Protein AF-A0A2V3JC78-F1 (afdb_monomer)

Nearest PDB structures (foldseek):
  2z6k-assembly1_A  TM=5.065E-01  e=3.269E-01  Homo sapiens
  7nqh-assembly1_Af  TM=6.763E-01  e=1.533E+00  Sus scrofa
  7pnw-assembly1_W  TM=5.758E-01  e=9.527E-01  Mus musculus
  7og4-assembly1_AW  TM=4.320E-01  e=5.923E-01  Homo sapiens
  8gxs-assembly1_EA  TM=5.130E-01  e=7.184E+00  Homo sapiens

pLDDT: mean 75.19, std 22.91, range [24.0, 97.12]

Mean predicted aligned error: 12.52 Å

Solvent-accessible surface area (backbone atoms only — not comparable to full-atom values): 19451 Å² total; per-residue (Å²): 132,56,68,69,60,52,52,53,50,54,48,52,46,43,64,76,65,70,54,74,35,36,67,70,58,48,34,74,70,38,96,77,60,79,71,96,63,82,56,68,70,59,51,53,25,32,24,38,70,65,27,44,38,83,36,64,34,59,42,101,84,70,47,76,44,92,60,55,31,40,39,48,45,64,46,48,76,73,65,41,70,60,88,46,56,67,60,59,46,54,32,36,30,65,37,59,52,84,57,34,32,39,26,32,37,92,80,43,44,67,31,38,40,26,53,47,24,92,76,46,86,69,57,46,62,38,32,29,31,41,33,30,44,68,28,75,75,30,86,93,47,74,56,76,41,29,29,29,33,40,56,84,49,80,29,55,43,82,76,50,65,66,78,52,60,68,59,51,48,56,51,51,62,62,45,37,42,69,34,52,42,83,76,47,74,60,40,48,18,58,54,68,48,30,32,43,53,33,80,86,41,61,51,77,54,100,58,28,35,41,32,27,41,66,41,94,82,56,87,58,45,78,31,49,37,56,76,66,74,92,76,87,79,93,72,88,81,88,81,85,88,79,82,89,80,90,85,87,87,87,85,89,82,90,85,85,87,88,82,86,90,78,89,84,78,81,83,73,88,68,85,70,80,78,75,85,79,61,59,49,35,37,35,32,36,50,65,79,57,95,84,81,62,60,73,63,79,46,96,70,78,54,59,30,36,65,37,71,45,56,70,72,42,82,66,67,68,47,81,62,72,125

Secondary structure (DSSP, 8-state):
--HHHHHHHHHHHHHHH-S-EEHHHHHHT-SS---SS--HHHHHHHHHHS-EEEE-PBPTTSPBPSS-EEEEHHHHHTT-SGGGS-SEEEEEEEEE-SS-EEEEETTS-EEEEEPPPTTGGG--TTEEEEEEEEESS-SS---TTEEEEPTTSTTEEEEEE---HHHHHHHHHHHPBPGGGGTSGGGTT-SEEEEPPSTT-EEEETTEEEE--S-TT---EEEEB---------------------------------------------------S--EEEEEEE---TTT--GGGSS---EEEEEEEESS-GGGGGTT--

Radius of gyration: 25.73 Å; Cα contacts (8 Å, |Δi|>4): 516; chains: 1; bounding box: 68×72×68 Å

Structure (mmCIF, N/CA/C/O backbone):
data_AF-A0A2V3JC78-F1
#
_entry.id   AF-A0A2V3JC78-F1
#
loop_
_atom_site.group_PDB
_atom_site.id
_atom_site.type_symbol
_atom_site.label_atom_id
_atom_site.label_alt_id
_atom_site.label_comp_id
_atom_site.label_asym_id
_atom_site.label_entity_id
_atom_site.label_seq_id
_atom_site.pdbx_PDB_ins_code
_atom_site.Cartn_x
_atom_site.Cartn_y
_atom_site.Cartn_z
_atom_site.occupancy
_atom_site.B_iso_or_equiv
_atom_site.auth_seq_id
_atom_site.auth_comp_id
_atom_site.auth_asym_id
_atom_site.auth_atom_id
_atom_site.pdbx_PDB_model_num
ATOM 1 N N . MET A 1 1 ? 10.574 15.753 -13.127 1.00 81.62 1 MET A N 1
ATOM 2 C CA . MET A 1 1 ? 10.084 14.929 -14.259 1.00 81.62 1 MET A CA 1
ATOM 3 C C . MET A 1 1 ? 8.639 14.562 -13.970 1.00 81.62 1 MET A C 1
ATOM 5 O O . MET A 1 1 ? 8.347 14.300 -12.813 1.00 81.62 1 MET A O 1
ATOM 9 N N . THR A 1 2 ? 7.752 14.577 -14.970 1.00 86.88 2 THR A N 1
ATOM 10 C CA . THR A 1 2 ? 6.347 14.176 -14.775 1.00 86.88 2 THR A CA 1
ATOM 11 C C . THR A 1 2 ? 6.241 12.685 -14.453 1.00 86.88 2 THR A C 1
ATOM 13 O O . THR A 1 2 ? 7.108 11.906 -14.863 1.00 86.88 2 THR A O 1
ATOM 16 N N . TYR A 1 3 ? 5.171 12.285 -13.760 1.00 86.31 3 TYR A N 1
ATOM 17 C CA . TYR A 1 3 ? 4.897 10.876 -13.461 1.00 86.31 3 TYR A CA 1
ATOM 18 C C . TYR A 1 3 ? 4.918 10.012 -14.729 1.00 86.31 3 TYR A C 1
ATOM 20 O O . TYR A 1 3 ? 5.605 9.002 -14.780 1.00 86.31 3 TYR A O 1
ATOM 28 N N . GLU A 1 4 ? 4.267 10.465 -15.799 1.00 88.75 4 GLU A N 1
ATOM 29 C CA . GLU A 1 4 ? 4.200 9.736 -17.068 1.00 88.75 4 GLU A CA 1
ATOM 30 C C . GLU A 1 4 ? 5.566 9.425 -17.685 1.00 88.75 4 GLU A C 1
ATOM 32 O O . GLU A 1 4 ? 5.819 8.306 -18.135 1.00 88.75 4 GLU A O 1
ATOM 37 N N . LYS A 1 5 ? 6.475 10.406 -17.684 1.00 91.56 5 LYS A N 1
ATOM 38 C CA . LYS A 1 5 ? 7.844 10.211 -18.177 1.00 91.56 5 LYS A CA 1
ATOM 39 C C . LYS A 1 5 ? 8.618 9.255 -17.266 1.00 91.56 5 LYS A C 1
ATOM 41 O O . LYS A 1 5 ? 9.315 8.377 -17.765 1.00 91.56 5 LYS A O 1
ATOM 46 N N . PHE A 1 6 ? 8.444 9.386 -15.949 1.00 92.31 6 PHE A N 1
ATOM 47 C CA . PHE A 1 6 ? 9.045 8.488 -14.9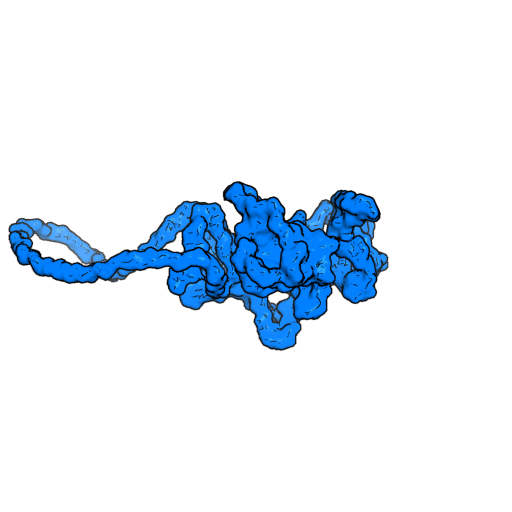62 1.00 92.31 6 PHE A CA 1
ATOM 48 C C . PHE A 1 6 ? 8.571 7.041 -15.151 1.00 92.31 6 PHE A C 1
ATOM 50 O O . PHE A 1 6 ? 9.396 6.135 -15.243 1.00 92.31 6 PHE A O 1
ATOM 57 N N . ARG A 1 7 ? 7.256 6.828 -15.272 1.00 93.06 7 ARG A N 1
ATOM 58 C CA . ARG A 1 7 ? 6.623 5.524 -15.488 1.00 93.06 7 ARG A CA 1
ATOM 59 C C . ARG A 1 7 ? 7.138 4.845 -16.744 1.00 93.06 7 ARG A C 1
ATOM 61 O O . ARG A 1 7 ? 7.589 3.704 -16.673 1.00 93.06 7 ARG A O 1
ATOM 68 N N . ARG A 1 8 ? 7.101 5.549 -17.880 1.00 94.56 8 ARG A N 1
ATOM 69 C CA . ARG A 1 8 ? 7.576 5.012 -19.164 1.00 94.56 8 ARG A CA 1
ATOM 70 C C . ARG A 1 8 ? 9.037 4.607 -19.095 1.00 94.56 8 ARG A C 1
ATOM 72 O O . ARG A 1 8 ? 9.384 3.545 -19.593 1.00 94.56 8 ARG A O 1
ATOM 79 N N . GLU A 1 9 ? 9.872 5.417 -18.455 1.00 96.00 9 GLU A N 1
ATOM 80 C CA . GLU A 1 9 ? 11.295 5.119 -18.362 1.00 96.00 9 GLU A CA 1
ATOM 81 C C . GLU A 1 9 ? 11.589 3.922 -17.452 1.00 96.00 9 GLU A C 1
ATOM 83 O O . GLU A 1 9 ? 12.353 3.037 -17.838 1.00 96.00 9 GLU A O 1
ATOM 88 N N . VAL A 1 10 ? 10.966 3.852 -16.271 1.00 95.44 10 VAL A N 1
ATOM 89 C CA . VAL A 1 10 ? 11.119 2.698 -15.368 1.00 95.44 10 VAL A CA 1
ATOM 90 C C . VAL A 1 10 ? 10.647 1.420 -16.060 1.00 95.44 10 VAL A C 1
ATOM 92 O O . VAL A 1 10 ? 11.371 0.423 -16.051 1.00 95.44 10 VAL A O 1
ATOM 95 N N . LYS A 1 11 ? 9.479 1.468 -16.716 1.00 95.81 11 LYS A N 1
ATOM 96 C CA . LYS A 1 11 ? 8.947 0.354 -17.503 1.00 95.81 11 LYS A CA 1
ATOM 97 C C . LYS A 1 11 ? 9.933 -0.053 -18.601 1.00 95.81 11 LYS A C 1
ATOM 99 O O . LYS A 1 11 ? 10.388 -1.188 -18.591 1.00 95.81 11 LYS A O 1
ATOM 104 N N . ARG A 1 12 ? 10.363 0.878 -19.461 1.00 96.81 12 ARG A N 1
ATOM 105 C CA . ARG A 1 12 ? 11.332 0.627 -20.545 1.00 96.81 12 ARG A CA 1
ATOM 106 C C . ARG A 1 12 ? 12.590 -0.087 -20.047 1.00 96.81 12 ARG A C 1
ATOM 108 O O . ARG A 1 12 ? 13.015 -1.060 -20.660 1.00 96.81 12 ARG A O 1
ATOM 115 N N . VAL A 1 13 ? 13.194 0.384 -18.953 1.00 97.12 13 VAL A N 1
ATOM 116 C CA . VAL A 1 13 ? 14.432 -0.204 -18.411 1.00 97.12 13 VAL A CA 1
ATOM 117 C C . VAL A 1 13 ? 14.208 -1.630 -17.899 1.00 97.12 13 VAL A C 1
ATOM 119 O O . VAL A 1 13 ? 15.016 -2.518 -18.187 1.00 97.12 13 VAL A O 1
ATOM 122 N N . LEU A 1 14 ? 13.125 -1.864 -17.152 1.00 96.94 14 LEU A N 1
ATOM 123 C CA . LEU A 1 14 ? 12.794 -3.196 -16.641 1.00 96.94 14 LEU A CA 1
ATOM 124 C C . LEU A 1 14 ? 12.456 -4.159 -17.785 1.00 96.94 14 LEU A C 1
ATOM 126 O O . LEU A 1 14 ? 12.973 -5.271 -17.817 1.00 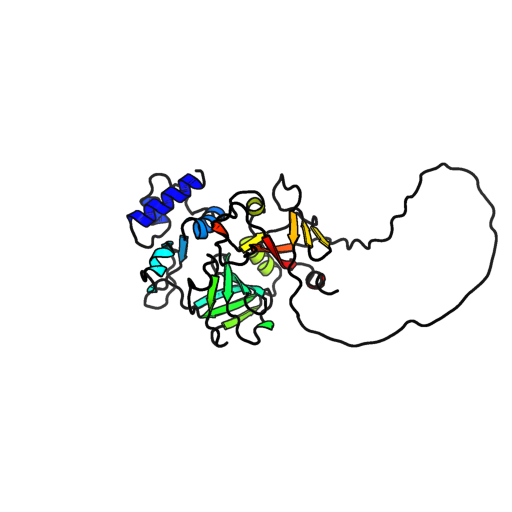96.94 14 LEU A O 1
ATOM 130 N N . GLU A 1 15 ? 11.656 -3.727 -18.758 1.00 96.12 15 GLU A N 1
ATOM 131 C CA . GLU A 1 15 ? 11.268 -4.547 -19.909 1.00 96.12 15 GLU A CA 1
ATOM 132 C C . GLU A 1 15 ? 12.464 -4.908 -20.796 1.00 96.12 15 GLU A C 1
ATOM 134 O O . GLU A 1 15 ? 12.609 -6.070 -21.160 1.00 96.12 15 GLU A O 1
ATOM 139 N N . ALA A 1 16 ? 13.354 -3.952 -21.079 1.00 95.50 16 ALA A N 1
ATOM 140 C CA . ALA A 1 16 ? 14.522 -4.180 -21.930 1.00 95.50 16 ALA A CA 1
ATOM 141 C C . ALA A 1 16 ? 15.556 -5.128 -21.306 1.00 95.50 16 ALA A C 1
ATOM 143 O O . ALA A 1 16 ? 16.266 -5.827 -22.020 1.00 95.50 16 ALA A O 1
ATOM 144 N N . THR A 1 17 ? 15.677 -5.135 -19.977 1.00 92.88 17 THR A N 1
ATOM 145 C CA . THR A 1 17 ? 16.622 -6.022 -19.277 1.00 92.88 17 THR A CA 1
ATOM 146 C C . THR A 1 17 ? 16.017 -7.367 -18.913 1.00 92.88 17 THR A C 1
ATOM 148 O O . THR A 1 17 ? 16.757 -8.335 -18.753 1.00 92.88 17 THR A O 1
ATOM 151 N N . ALA A 1 18 ? 14.691 -7.422 -18.768 1.00 93.50 18 ALA A N 1
ATOM 152 C CA . ALA A 1 18 ? 13.929 -8.607 -18.408 1.00 93.50 18 ALA A CA 1
ATOM 153 C C . ALA A 1 18 ? 14.436 -9.320 -17.139 1.00 93.50 18 ALA A C 1
ATOM 155 O O . ALA A 1 18 ? 14.254 -10.527 -17.010 1.00 93.50 18 ALA A O 1
ATOM 156 N N . VAL A 1 19 ? 15.054 -8.606 -16.193 1.00 94.44 19 VAL A N 1
ATOM 157 C CA . VAL A 1 19 ? 15.518 -9.156 -14.908 1.00 94.44 19 VAL A CA 1
ATOM 158 C C . VAL A 1 19 ? 15.229 -8.182 -13.759 1.00 94.44 19 VAL A C 1
ATOM 160 O O . VAL A 1 19 ? 15.178 -6.973 -13.990 1.00 94.44 19 VAL A O 1
ATOM 163 N N . PRO A 1 20 ? 15.059 -8.660 -12.511 1.00 94.88 20 PRO A N 1
ATOM 164 C CA . PRO A 1 20 ? 14.934 -7.800 -11.339 1.00 94.88 20 PRO A CA 1
ATOM 165 C C . PRO A 1 20 ? 16.174 -6.923 -11.139 1.00 94.88 20 PRO A C 1
ATOM 167 O O . PRO A 1 20 ? 17.305 -7.414 -11.136 1.00 94.88 20 PRO A O 1
ATOM 170 N N . LEU A 1 21 ? 15.968 -5.622 -10.931 1.00 95.06 21 LEU A N 1
ATOM 171 C CA . LEU A 1 21 ? 17.048 -4.640 -10.802 1.00 95.06 21 LEU A CA 1
ATOM 172 C C . LEU A 1 21 ? 16.948 -3.851 -9.501 1.00 95.06 21 LEU A C 1
ATOM 174 O O . LEU A 1 21 ? 15.874 -3.465 -9.055 1.00 95.06 21 LEU A O 1
ATOM 178 N N . THR A 1 22 ? 18.088 -3.515 -8.910 1.00 94.00 22 THR A N 1
ATOM 179 C CA . THR A 1 22 ? 18.155 -2.489 -7.861 1.00 94.00 22 THR A CA 1
ATOM 180 C C . THR A 1 22 ? 17.886 -1.097 -8.438 1.00 94.00 22 THR A C 1
ATOM 182 O O . THR A 1 22 ? 18.108 -0.844 -9.623 1.00 94.00 22 THR A O 1
ATOM 185 N N . TRP A 1 23 ? 17.496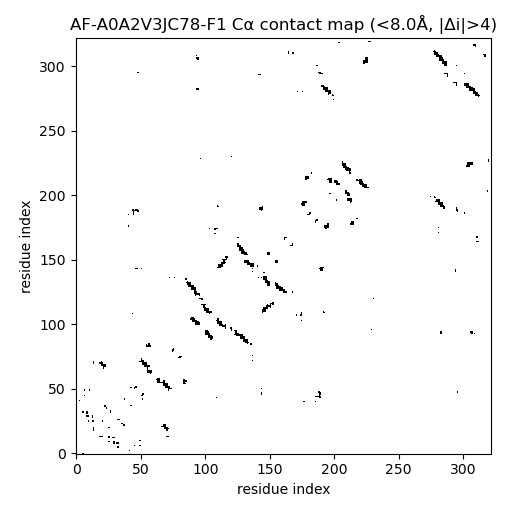 -0.142 -7.589 1.00 93.56 23 TRP A N 1
ATOM 186 C CA . TRP A 1 23 ? 17.264 1.238 -8.038 1.00 93.56 23 TRP A CA 1
ATOM 187 C C . TRP A 1 23 ? 18.491 1.862 -8.730 1.00 93.56 23 TRP A C 1
ATOM 189 O O . TRP A 1 23 ? 18.370 2.511 -9.766 1.00 93.56 23 TRP A O 1
ATOM 199 N N . ASN A 1 24 ? 19.695 1.605 -8.208 1.00 93.19 24 ASN A N 1
ATOM 200 C CA . ASN A 1 24 ? 20.939 2.086 -8.816 1.00 93.19 24 ASN A CA 1
ATOM 201 C C . ASN A 1 24 ? 21.172 1.492 -10.211 1.00 93.19 24 ASN A C 1
ATOM 203 O O . ASN A 1 24 ? 21.652 2.192 -11.097 1.00 93.19 24 ASN A O 1
ATOM 207 N N . GLN A 1 25 ? 20.804 0.226 -10.420 1.00 95.06 25 GLN A N 1
ATOM 208 C CA . GLN A 1 25 ? 20.896 -0.427 -11.725 1.00 95.06 25 GLN A CA 1
ATOM 209 C C . GLN A 1 25 ? 19.869 0.112 -12.724 1.00 95.06 25 GLN A C 1
ATOM 211 O O . GLN A 1 25 ? 20.210 0.227 -13.901 1.00 95.06 25 GLN A O 1
ATOM 216 N N . ILE A 1 26 ? 18.656 0.454 -12.269 1.00 95.38 26 ILE A N 1
ATOM 217 C CA . ILE A 1 26 ? 17.642 1.125 -13.098 1.00 95.38 26 ILE A CA 1
ATOM 218 C C . ILE A 1 26 ? 18.158 2.501 -13.518 1.00 95.38 26 ILE A C 1
ATOM 220 O O . ILE A 1 26 ? 18.171 2.826 -14.702 1.00 95.38 26 ILE A O 1
ATOM 224 N N . LYS A 1 27 ? 18.658 3.283 -12.555 1.00 94.88 27 LYS A N 1
ATOM 225 C CA . LYS A 1 27 ? 19.203 4.621 -12.798 1.00 94.88 27 LYS A CA 1
ATOM 226 C C . LYS A 1 27 ? 20.384 4.601 -13.769 1.00 94.88 27 LYS A C 1
ATOM 228 O O . LYS A 1 27 ? 20.408 5.394 -14.694 1.00 94.88 27 LYS A O 1
ATOM 233 N N . ALA A 1 28 ? 21.326 3.672 -13.601 1.00 94.50 28 ALA A N 1
ATOM 234 C CA . ALA A 1 28 ? 22.493 3.550 -14.480 1.00 94.50 28 ALA A CA 1
ATOM 235 C C . ALA A 1 28 ? 22.134 3.190 -15.935 1.00 94.50 28 ALA A C 1
ATOM 237 O O . ALA A 1 28 ? 22.908 3.470 -16.842 1.00 94.50 28 ALA A O 1
ATOM 238 N N . ARG A 1 29 ? 20.971 2.565 -16.159 1.00 95.06 29 ARG A N 1
ATOM 239 C CA . ARG A 1 29 ? 20.449 2.203 -17.491 1.00 95.06 29 ARG A CA 1
ATOM 240 C C . ARG A 1 29 ? 19.446 3.217 -18.040 1.00 95.06 29 ARG A C 1
ATOM 242 O O . ARG A 1 29 ? 18.893 3.028 -19.127 1.00 95.06 29 ARG A O 1
ATOM 249 N N . SER A 1 30 ? 19.188 4.268 -17.272 1.00 92.62 30 SER A N 1
ATOM 250 C CA . SER A 1 30 ? 18.301 5.348 -17.648 1.00 92.62 30 SER A CA 1
ATOM 251 C C . SER A 1 30 ? 19.095 6.572 -18.066 1.00 92.62 30 SER A C 1
ATOM 253 O O . SER A 1 30 ? 20.087 6.935 -17.441 1.00 92.62 30 SER A O 1
ATOM 255 N N . THR A 1 31 ? 18.615 7.250 -19.102 1.00 87.81 31 THR A N 1
ATOM 256 C CA . THR A 1 31 ? 19.164 8.538 -19.545 1.00 87.81 31 THR A CA 1
ATOM 257 C C . THR A 1 31 ? 18.464 9.727 -18.882 1.00 87.81 31 THR A C 1
ATOM 259 O O . THR A 1 31 ? 18.917 10.862 -19.014 1.00 87.81 31 THR A O 1
ATOM 262 N N . THR A 1 32 ? 17.363 9.494 -18.155 1.00 91.12 32 THR A N 1
ATOM 263 C CA . THR A 1 32 ? 16.490 10.560 -17.634 1.00 91.12 32 THR A CA 1
ATOM 264 C C . THR A 1 32 ? 16.273 10.513 -16.120 1.00 91.12 32 THR A C 1
ATOM 266 O O . THR A 1 32 ? 16.012 11.558 -15.515 1.00 91.12 32 THR A O 1
ATOM 269 N N . LEU A 1 33 ? 16.416 9.350 -15.473 1.00 91.44 33 LEU A N 1
ATOM 270 C CA . LEU A 1 33 ? 16.299 9.218 -14.017 1.00 91.44 33 LEU A CA 1
ATOM 271 C C . LEU A 1 33 ? 17.570 9.748 -13.333 1.00 91.44 33 LEU A C 1
ATOM 273 O O . LEU A 1 33 ? 18.666 9.237 -13.549 1.00 91.44 33 LEU A O 1
ATOM 277 N N . LYS A 1 34 ? 17.426 10.753 -12.461 1.00 87.00 34 LYS A N 1
ATOM 278 C CA . LYS A 1 34 ? 18.549 11.390 -11.733 1.00 87.00 34 LYS A CA 1
ATOM 279 C C . LYS A 1 34 ? 18.460 11.235 -10.212 1.00 87.00 34 LYS A C 1
ATOM 281 O O . LYS A 1 34 ? 19.454 11.370 -9.505 1.00 87.00 34 LYS A O 1
ATOM 286 N N . GLN A 1 35 ? 17.276 10.925 -9.700 1.00 87.56 35 GLN A N 1
ATOM 287 C CA . GLN A 1 35 ? 16.972 10.855 -8.277 1.00 87.56 35 GLN A CA 1
ATOM 288 C C . GLN A 1 35 ? 17.710 9.716 -7.555 1.00 87.56 35 GLN A C 1
ATOM 290 O O . GLN A 1 35 ? 17.879 8.609 -8.078 1.00 87.56 35 GLN A O 1
ATOM 295 N N . LYS A 1 36 ? 18.129 9.981 -6.310 1.00 86.50 36 LYS A N 1
ATOM 296 C CA . LYS A 1 36 ? 18.841 9.017 -5.452 1.00 86.50 36 LYS A CA 1
ATOM 297 C C . LYS A 1 36 ? 17.976 7.806 -5.086 1.00 86.50 36 LYS A C 1
ATOM 299 O O . LYS A 1 36 ? 18.497 6.699 -5.019 1.00 86.50 36 LYS A O 1
ATOM 304 N N . ALA A 1 37 ? 16.679 8.024 -4.899 1.00 85.50 37 ALA A N 1
ATOM 305 C CA . ALA A 1 37 ? 15.666 7.013 -4.621 1.00 85.50 37 ALA A CA 1
ATOM 306 C C . ALA A 1 37 ? 14.369 7.385 -5.363 1.00 85.50 37 ALA A C 1
ATOM 308 O O . ALA A 1 37 ? 14.176 8.567 -5.669 1.00 85.50 37 ALA A O 1
ATOM 309 N N . PRO A 1 38 ? 13.495 6.417 -5.685 1.00 85.06 38 PRO A N 1
ATOM 310 C CA . PRO A 1 38 ? 12.199 6.724 -6.269 1.00 85.06 38 PRO A CA 1
ATOM 311 C C . PRO A 1 38 ? 11.290 7.366 -5.216 1.00 85.06 38 PRO A C 1
ATOM 313 O O . PRO A 1 38 ? 11.354 7.022 -4.036 1.00 85.06 38 PRO A O 1
ATOM 316 N N . TYR A 1 39 ? 10.444 8.302 -5.644 1.00 83.06 39 TYR A N 1
ATOM 317 C CA . TYR A 1 39 ? 9.464 8.927 -4.761 1.00 83.06 39 TYR A CA 1
ATOM 318 C C . TYR A 1 39 ? 8.377 7.914 -4.372 1.00 83.06 39 TYR A C 1
ATOM 320 O O . TYR A 1 39 ? 7.901 7.179 -5.235 1.00 83.06 39 TYR A O 1
ATOM 328 N N . HIS A 1 40 ? 7.994 7.865 -3.092 1.00 76.94 40 HIS A N 1
ATOM 329 C CA . HIS A 1 40 ? 7.091 6.835 -2.561 1.00 76.94 40 HIS A CA 1
ATOM 330 C C . HIS A 1 40 ? 5.730 6.809 -3.269 1.00 76.94 40 HIS A C 1
ATOM 332 O O . HIS A 1 40 ? 5.298 5.750 -3.714 1.00 76.94 40 HIS A O 1
ATOM 338 N N . VAL A 1 41 ? 5.127 7.982 -3.484 1.00 75.44 41 VAL A N 1
ATOM 339 C CA . VAL A 1 41 ? 3.845 8.112 -4.198 1.00 75.44 41 VAL A CA 1
ATOM 340 C C . VAL A 1 41 ? 3.949 7.551 -5.620 1.00 75.44 41 VAL A C 1
ATOM 342 O O . VAL A 1 41 ? 3.067 6.838 -6.089 1.00 75.44 41 VAL A O 1
ATOM 345 N N . PHE A 1 42 ? 5.071 7.794 -6.310 1.00 83.75 42 PHE A N 1
ATOM 346 C CA . PHE A 1 42 ? 5.285 7.230 -7.647 1.00 83.75 42 PHE A CA 1
ATOM 347 C C . PHE A 1 42 ? 5.455 5.716 -7.598 1.00 83.75 42 PHE A C 1
ATOM 349 O O . PHE A 1 42 ? 4.974 5.035 -8.496 1.00 83.75 42 PHE A O 1
ATOM 356 N N . VAL A 1 43 ? 6.126 5.184 -6.575 1.00 83.56 43 VAL A N 1
ATOM 357 C CA . VAL A 1 43 ? 6.266 3.736 -6.389 1.00 83.56 43 VAL A CA 1
ATOM 358 C C . VAL A 1 43 ? 4.900 3.080 -6.249 1.00 83.56 43 VAL A C 1
ATOM 360 O O . VAL A 1 43 ? 4.638 2.139 -6.988 1.00 83.56 43 VAL A O 1
ATOM 363 N N . GLN A 1 44 ? 4.040 3.588 -5.364 1.00 78.75 44 GLN A N 1
ATOM 364 C CA . GLN A 1 44 ? 2.689 3.054 -5.165 1.00 78.75 44 GLN A CA 1
ATOM 365 C C . GLN A 1 44 ? 1.880 3.106 -6.461 1.00 78.75 44 GLN A C 1
ATOM 367 O O . GLN A 1 44 ? 1.350 2.088 -6.889 1.00 78.75 44 GLN A O 1
ATOM 372 N N . LYS A 1 45 ? 1.896 4.242 -7.169 1.00 82.19 45 LYS A N 1
ATOM 373 C CA . LYS A 1 45 ? 1.206 4.365 -8.460 1.00 82.19 45 LYS A CA 1
ATOM 374 C C . LYS A 1 45 ? 1.736 3.360 -9.496 1.00 82.19 45 LYS A C 1
ATOM 376 O O . LYS A 1 45 ? 0.971 2.742 -10.224 1.00 82.19 45 LYS A O 1
ATOM 381 N N . LEU A 1 46 ? 3.055 3.131 -9.541 1.00 88.19 46 LEU A N 1
ATOM 382 C CA . LEU A 1 46 ? 3.654 2.110 -10.412 1.00 88.19 46 LEU A CA 1
ATOM 383 C C . LEU A 1 46 ? 3.272 0.667 -10.043 1.00 88.19 46 LEU A C 1
ATOM 385 O O . LEU A 1 46 ? 3.319 -0.187 -10.933 1.00 88.19 46 LEU A O 1
ATOM 389 N N . GLN A 1 47 ? 2.922 0.374 -8.783 1.00 86.75 47 GLN A N 1
ATOM 390 C CA . GLN A 1 47 ? 2.505 -0.973 -8.372 1.00 86.75 47 GLN A CA 1
ATOM 391 C C . GLN A 1 47 ? 1.268 -1.424 -9.142 1.00 86.75 47 GLN A C 1
ATOM 393 O O . GLN A 1 47 ? 1.267 -2.547 -9.637 1.00 86.75 47 GLN A O 1
ATOM 398 N N . GLY A 1 48 ? 0.268 -0.562 -9.330 1.00 80.12 48 GLY A N 1
ATOM 399 C CA . GLY A 1 48 ? -0.865 -0.905 -10.190 1.00 80.12 48 GLY A CA 1
ATOM 400 C C . GLY A 1 48 ? -0.670 -0.559 -11.660 1.00 80.12 48 GLY A C 1
ATOM 401 O O . GLY A 1 48 ? -1.006 -1.383 -12.501 1.00 80.12 48 GLY A O 1
ATOM 402 N N . ASP A 1 49 ? -0.071 0.588 -11.999 1.00 84.81 49 ASP A N 1
ATOM 403 C CA . ASP A 1 49 ? 0.030 1.018 -13.405 1.00 84.81 49 ASP A CA 1
ATOM 404 C C . ASP A 1 49 ? 0.867 0.074 -14.276 1.00 84.81 49 ASP A C 1
ATOM 406 O O . ASP A 1 49 ? 0.588 -0.115 -15.462 1.00 84.81 49 ASP A O 1
ATOM 410 N N . ILE A 1 50 ? 1.955 -0.465 -13.721 1.00 89.88 50 ILE A N 1
ATOM 411 C CA . ILE A 1 50 ? 2.871 -1.344 -14.462 1.00 89.88 50 ILE A CA 1
ATOM 412 C C . ILE A 1 50 ? 3.144 -2.662 -13.737 1.00 89.88 50 ILE A C 1
ATOM 414 O O . ILE A 1 50 ? 4.010 -3.422 -14.173 1.00 89.88 50 ILE A O 1
ATOM 418 N N . GLY A 1 51 ? 2.449 -2.937 -12.630 1.00 89.69 51 GLY A N 1
ATOM 419 C CA . GLY A 1 51 ? 2.723 -4.120 -11.823 1.00 89.69 51 GLY A CA 1
ATOM 420 C C . GLY A 1 51 ? 4.081 -4.050 -11.128 1.00 89.69 51 GLY A C 1
ATOM 421 O O . GLY A 1 51 ? 4.739 -5.078 -11.016 1.00 89.69 51 GLY A O 1
ATOM 422 N N . LEU A 1 52 ? 4.585 -2.870 -10.752 1.00 93.00 52 LEU A N 1
ATOM 423 C CA . LEU A 1 52 ? 5.904 -2.773 -10.124 1.00 93.00 52 LEU A CA 1
ATOM 424 C C . LEU A 1 52 ? 5.905 -3.499 -8.773 1.00 93.00 52 LEU A C 1
ATOM 426 O O . LEU A 1 52 ? 5.082 -3.227 -7.913 1.00 93.00 52 LEU A O 1
ATOM 430 N N . VAL A 1 53 ? 6.873 -4.378 -8.551 1.00 91.69 53 VAL A N 1
ATOM 431 C CA . VAL A 1 53 ? 7.026 -5.134 -7.305 1.00 91.69 53 VAL A CA 1
ATOM 432 C C . VAL A 1 53 ? 8.324 -4.722 -6.636 1.00 91.69 53 VAL A C 1
ATOM 434 O O . VAL A 1 53 ? 9.380 -4.711 -7.273 1.00 91.69 53 VAL A O 1
ATOM 437 N N . ARG A 1 54 ? 8.253 -4.412 -5.341 1.00 91.06 54 ARG A N 1
ATOM 438 C CA . ARG A 1 54 ? 9.409 -4.138 -4.489 1.00 91.06 54 ARG A CA 1
ATOM 439 C C . ARG A 1 54 ? 9.705 -5.357 -3.617 1.00 91.06 54 ARG A C 1
ATOM 441 O O . ARG A 1 54 ? 8.850 -5.774 -2.847 1.00 91.06 54 ARG A O 1
ATOM 448 N N . LEU A 1 55 ? 10.916 -5.906 -3.715 1.00 88.81 55 LEU A N 1
ATOM 449 C CA . LEU A 1 55 ? 11.329 -7.098 -2.964 1.00 88.81 55 LEU A CA 1
ATOM 450 C C . LEU A 1 55 ? 12.664 -6.879 -2.248 1.00 88.81 55 LEU A C 1
ATOM 452 O O . LEU A 1 55 ? 13.563 -6.204 -2.759 1.00 88.81 55 LEU A O 1
ATOM 456 N N . LYS A 1 56 ? 12.827 -7.523 -1.091 1.00 84.81 56 LYS A N 1
ATOM 457 C CA . LYS A 1 56 ? 14.124 -7.737 -0.435 1.00 84.81 56 LYS A CA 1
ATOM 458 C C . LYS A 1 56 ? 14.438 -9.237 -0.415 1.00 84.81 56 LYS A C 1
ATOM 460 O O . LYS A 1 56 ? 14.105 -9.909 0.559 1.00 84.81 56 LYS A O 1
ATOM 465 N N . PRO A 1 57 ? 15.043 -9.777 -1.487 1.00 74.50 57 PRO A N 1
ATOM 466 C CA . PRO A 1 57 ? 15.300 -11.206 -1.583 1.00 74.50 57 PRO A CA 1
ATOM 467 C C . PRO A 1 57 ? 16.234 -11.674 -0.465 1.00 74.50 57 PRO A C 1
ATOM 469 O O . PRO A 1 57 ? 17.198 -10.989 -0.109 1.00 74.50 57 PRO A O 1
ATOM 472 N N . LYS A 1 58 ? 15.963 -12.857 0.084 1.00 69.31 58 LYS A N 1
ATOM 473 C CA . LYS A 1 58 ? 16.883 -13.527 1.009 1.00 69.31 58 LYS A CA 1
ATOM 474 C C . LYS A 1 58 ? 18.051 -14.124 0.213 1.00 69.31 58 LYS A C 1
ATOM 476 O O . LYS A 1 58 ? 17.936 -14.393 -0.982 1.00 69.31 58 LYS A O 1
ATOM 481 N N . THR A 1 59 ? 19.216 -14.273 0.833 1.00 59.50 59 THR A N 1
ATOM 482 C CA . THR A 1 59 ? 20.307 -15.069 0.257 1.00 59.50 59 THR A CA 1
ATOM 483 C C . THR A 1 59 ? 19.959 -16.557 0.346 1.00 59.50 59 THR A C 1
ATOM 485 O O . THR A 1 59 ? 19.091 -16.950 1.121 1.00 59.50 59 THR A O 1
ATOM 488 N N . ALA A 1 60 ? 20.687 -17.402 -0.391 1.00 49.19 60 ALA A N 1
ATOM 489 C CA . ALA A 1 60 ? 20.575 -18.863 -0.296 1.00 49.19 60 ALA A CA 1
ATOM 490 C C . ALA A 1 60 ? 20.858 -19.420 1.119 1.00 49.19 60 ALA A C 1
ATOM 492 O O . ALA A 1 60 ? 20.524 -20.561 1.404 1.00 49.19 60 ALA A O 1
ATOM 493 N N . ARG A 1 61 ? 21.459 -18.615 2.010 1.00 51.62 61 ARG A N 1
ATOM 494 C CA . ARG A 1 61 ? 21.695 -18.936 3.429 1.00 51.62 61 ARG A CA 1
ATOM 495 C C . ARG A 1 61 ? 20.626 -18.354 4.366 1.00 51.62 61 ARG A C 1
ATOM 497 O O . ARG A 1 61 ? 20.803 -18.361 5.576 1.00 51.62 61 ARG A O 1
ATOM 504 N N . GLY A 1 62 ? 19.543 -17.797 3.822 1.00 54.62 62 GLY A N 1
ATOM 505 C CA . GLY A 1 62 ? 18.472 -17.163 4.595 1.00 54.62 62 GLY A CA 1
ATOM 506 C C . GLY A 1 62 ? 18.804 -15.763 5.130 1.00 54.62 62 GLY A C 1
ATOM 507 O O . GLY A 1 62 ? 17.957 -15.142 5.771 1.00 54.62 62 GLY A O 1
ATOM 508 N N . GLU A 1 63 ? 19.990 -15.221 4.843 1.00 58.31 63 GLU A N 1
ATOM 509 C CA . GLU A 1 63 ? 20.385 -13.879 5.282 1.00 58.31 63 GLU A CA 1
ATOM 510 C C . GLU A 1 63 ? 19.650 -12.814 4.453 1.00 58.31 63 GLU A C 1
ATOM 512 O O . GLU A 1 63 ? 19.506 -12.930 3.234 1.00 58.31 63 GLU A O 1
ATOM 517 N N . ARG A 1 64 ? 19.173 -11.738 5.084 1.00 55.28 64 ARG A N 1
ATOM 518 C CA . ARG A 1 64 ? 18.518 -10.636 4.361 1.00 55.28 64 ARG A CA 1
ATOM 519 C C . ARG A 1 64 ? 19.528 -9.960 3.427 1.00 55.28 64 ARG A C 1
ATOM 521 O O . ARG A 1 64 ? 20.477 -9.342 3.911 1.00 55.28 64 ARG A O 1
ATOM 528 N N . ARG A 1 65 ? 19.318 -9.986 2.099 1.00 61.09 65 ARG A N 1
ATOM 529 C CA . ARG A 1 65 ? 20.081 -9.078 1.225 1.00 61.09 65 ARG A CA 1
ATOM 530 C C . ARG A 1 65 ? 19.717 -7.646 1.598 1.00 61.09 65 ARG A C 1
ATOM 532 O O . ARG A 1 65 ? 18.550 -7.289 1.734 1.00 61.09 65 ARG A O 1
ATOM 539 N N . THR A 1 66 ? 20.731 -6.800 1.709 1.00 62.00 66 THR A N 1
ATOM 540 C CA . THR A 1 66 ? 20.568 -5.387 2.079 1.00 62.00 66 THR A CA 1
ATOM 541 C C . THR A 1 66 ? 19.944 -4.539 0.971 1.00 62.00 66 THR A C 1
ATOM 543 O O . THR A 1 66 ? 19.540 -3.405 1.219 1.00 62.00 66 THR A O 1
ATOM 546 N N . ARG A 1 67 ? 19.858 -5.055 -0.263 1.00 80.25 67 ARG A N 1
ATOM 547 C CA . ARG A 1 67 ? 19.450 -4.275 -1.434 1.00 80.25 67 ARG A CA 1
ATOM 548 C C . ARG A 1 67 ? 18.074 -4.684 -1.938 1.00 80.25 67 ARG A C 1
ATOM 550 O O . ARG A 1 67 ? 17.872 -5.810 -2.379 1.00 80.25 67 ARG A O 1
ATOM 557 N N . THR A 1 68 ? 17.168 -3.713 -1.931 1.00 88.94 68 THR A N 1
ATOM 558 C CA . THR A 1 68 ? 15.865 -3.794 -2.584 1.00 88.94 68 THR A CA 1
ATOM 559 C C . THR A 1 68 ? 16.022 -3.955 -4.092 1.00 88.94 68 THR A C 1
ATOM 561 O O . THR A 1 68 ? 16.765 -3.198 -4.730 1.00 88.94 68 THR A O 1
ATOM 564 N N . VAL A 1 69 ? 15.286 -4.908 -4.655 1.00 92.00 69 VAL A N 1
ATOM 565 C CA . VAL A 1 69 ? 15.138 -5.102 -6.097 1.00 92.00 69 VAL A CA 1
ATOM 566 C C . VAL A 1 69 ? 13.715 -4.770 -6.527 1.00 92.00 69 VAL A C 1
ATOM 568 O O . VAL A 1 69 ? 12.766 -4.868 -5.747 1.00 92.00 69 VAL A O 1
ATOM 571 N N . TRP A 1 70 ? 13.601 -4.364 -7.780 1.00 94.56 70 TRP A N 1
ATOM 572 C CA . TRP A 1 70 ? 12.378 -3.965 -8.446 1.00 94.56 70 TRP A CA 1
ATOM 573 C C . TRP A 1 70 ? 12.148 -4.894 -9.631 1.00 94.56 70 TRP A C 1
ATOM 575 O O . TRP A 1 70 ? 13.071 -5.144 -10.411 1.00 94.56 70 TRP A O 1
ATOM 585 N N . ALA A 1 71 ? 10.933 -5.406 -9.751 1.00 95.31 71 ALA A N 1
ATOM 586 C CA . ALA A 1 71 ? 10.535 -6.354 -10.783 1.00 95.31 71 ALA A CA 1
ATOM 587 C C . ALA A 1 71 ? 9.120 -6.039 -11.282 1.00 95.31 71 ALA A C 1
ATOM 589 O O . ALA A 1 71 ? 8.436 -5.199 -10.702 1.00 95.31 71 ALA A O 1
ATOM 590 N N . LEU A 1 72 ? 8.685 -6.699 -12.355 1.00 95.12 72 LEU A N 1
ATOM 591 C CA . LEU A 1 72 ? 7.307 -6.607 -12.841 1.00 95.12 72 LEU A CA 1
ATOM 592 C C . LEU A 1 72 ? 6.514 -7.834 -12.383 1.00 95.12 72 LEU A C 1
ATOM 594 O O . LEU A 1 72 ? 6.987 -8.958 -12.544 1.00 95.12 72 LEU A O 1
ATOM 598 N N . ARG A 1 73 ? 5.300 -7.620 -11.868 1.00 93.19 73 ARG A N 1
ATOM 599 C CA . ARG A 1 73 ? 4.365 -8.649 -11.386 1.00 93.19 73 ARG A CA 1
ATOM 600 C C . ARG A 1 73 ? 4.182 -9.766 -12.407 1.00 93.19 73 ARG A C 1
ATOM 602 O O . ARG A 1 73 ? 4.344 -10.930 -12.056 1.00 93.19 73 ARG A O 1
ATOM 609 N N . ARG A 1 74 ? 3.973 -9.398 -13.675 1.00 92.31 74 ARG A N 1
ATOM 610 C CA . ARG A 1 74 ? 3.793 -10.349 -14.779 1.00 92.31 74 ARG A CA 1
ATOM 611 C C . ARG A 1 74 ? 4.918 -11.378 -14.890 1.00 92.31 74 ARG A C 1
ATOM 613 O O . ARG A 1 74 ? 4.663 -12.510 -15.244 1.00 92.31 74 ARG A O 1
ATOM 620 N N . TRP A 1 75 ? 6.158 -11.032 -14.522 1.00 95.25 75 TRP A N 1
ATOM 621 C CA . TRP A 1 75 ? 7.253 -12.004 -14.563 1.00 95.25 75 TRP A CA 1
ATOM 622 C C . TRP A 1 75 ? 7.043 -13.152 -13.575 1.00 95.25 75 TRP A C 1
ATOM 624 O O . TRP A 1 75 ? 7.394 -14.281 -13.890 1.00 95.25 75 TRP A O 1
ATOM 634 N N . PHE A 1 76 ? 6.465 -12.876 -12.405 1.00 93.50 76 PHE A N 1
ATOM 635 C CA . PHE A 1 76 ? 6.147 -13.902 -11.412 1.00 93.50 76 PHE A CA 1
ATOM 636 C C . PHE A 1 76 ? 4.918 -14.717 -11.815 1.00 93.50 76 PHE A C 1
ATOM 638 O O . PHE A 1 76 ? 4.898 -15.929 -11.598 1.00 93.50 76 PHE A O 1
ATOM 645 N N . GLU A 1 77 ? 3.930 -14.062 -12.431 1.00 90.00 77 GLU A N 1
ATOM 646 C CA . GLU A 1 77 ? 2.758 -14.717 -13.029 1.00 90.00 77 GLU A CA 1
ATOM 647 C C . GLU A 1 77 ? 3.189 -15.676 -14.158 1.00 90.00 77 GLU A C 1
ATOM 649 O O . GLU A 1 77 ? 2.737 -16.816 -14.192 1.00 90.00 77 GLU A O 1
ATOM 654 N N . ASP A 1 78 ? 4.191 -15.298 -14.962 1.00 93.12 78 ASP A N 1
ATOM 655 C CA . ASP A 1 78 ? 4.849 -16.150 -15.972 1.00 93.12 78 ASP A CA 1
ATOM 656 C C . ASP A 1 78 ? 5.750 -17.252 -15.358 1.00 93.12 78 ASP A C 1
ATOM 658 O O . ASP A 1 78 ? 6.463 -17.964 -16.066 1.00 93.12 78 ASP A O 1
ATOM 662 N N . GLY A 1 79 ? 5.792 -17.375 -14.028 1.00 92.25 79 GLY A N 1
ATOM 663 C CA . GLY A 1 79 ? 6.576 -18.382 -13.311 1.00 92.25 79 GLY A CA 1
ATOM 664 C C . GLY A 1 79 ? 8.062 -18.067 -13.123 1.00 92.25 79 GLY A C 1
ATOM 665 O O . GLY A 1 79 ? 8.808 -18.913 -12.628 1.00 92.25 79 GLY A O 1
ATOM 666 N N . ARG A 1 80 ? 8.512 -16.860 -13.469 1.00 94.69 80 ARG A N 1
ATOM 667 C CA . ARG A 1 80 ? 9.916 -16.438 -13.357 1.00 94.69 80 ARG A CA 1
ATOM 668 C C . ARG A 1 80 ? 10.191 -15.831 -11.982 1.00 94.69 80 ARG A C 1
ATOM 670 O O . ARG A 1 80 ? 9.330 -15.188 -11.390 1.00 94.69 80 ARG A O 1
ATOM 677 N N . PHE A 1 81 ? 11.423 -15.978 -11.499 1.00 92.88 81 PHE A N 1
ATOM 678 C CA . PHE A 1 81 ? 11.909 -15.348 -10.263 1.00 92.88 81 PHE A CA 1
ATOM 679 C C . PHE A 1 81 ? 11.109 -15.690 -8.992 1.00 92.88 81 PHE A C 1
ATOM 681 O O . PHE A 1 81 ? 11.121 -14.915 -8.031 1.00 92.88 81 PHE A O 1
ATOM 688 N N . ARG A 1 82 ? 10.397 -16.828 -8.965 1.00 89.94 82 ARG A N 1
ATOM 689 C CA . ARG A 1 82 ? 9.584 -17.263 -7.812 1.00 89.94 82 ARG A CA 1
ATOM 690 C C . ARG A 1 82 ? 10.411 -17.355 -6.530 1.00 89.94 82 ARG A C 1
ATOM 692 O O . ARG A 1 82 ? 9.916 -17.015 -5.463 1.00 89.94 82 ARG A O 1
ATOM 699 N N . GLU A 1 83 ? 11.685 -17.706 -6.653 1.00 88.56 83 GLU A N 1
ATOM 700 C CA . GLU A 1 83 ? 12.664 -17.768 -5.568 1.00 88.56 83 GLU A CA 1
ATOM 701 C C . GLU A 1 83 ? 12.940 -16.416 -4.883 1.00 88.56 83 GLU A C 1
ATOM 703 O O . GLU A 1 83 ? 13.542 -16.376 -3.811 1.00 88.56 83 GLU A O 1
ATOM 708 N N . LEU A 1 84 ? 12.530 -15.293 -5.488 1.00 89.00 84 LEU A N 1
ATOM 709 C CA . LEU A 1 84 ? 12.660 -13.963 -4.887 1.00 89.00 84 LEU A CA 1
ATOM 710 C C . LEU A 1 84 ? 11.452 -13.565 -4.033 1.00 89.00 84 LEU A C 1
ATOM 712 O O . LEU A 1 84 ? 11.545 -12.577 -3.296 1.00 89.00 84 LEU A O 1
ATOM 716 N N . LEU A 1 85 ? 10.326 -14.275 -4.154 1.00 90.81 85 LEU A N 1
ATOM 717 C CA . LEU A 1 85 ? 9.120 -13.981 -3.389 1.00 90.81 85 LEU A CA 1
ATOM 718 C C . LEU A 1 85 ? 9.293 -14.424 -1.929 1.00 90.81 85 LEU A C 1
ATOM 720 O O . LEU A 1 85 ? 9.888 -15.466 -1.658 1.00 90.81 85 LEU A O 1
ATOM 724 N N . PRO A 1 86 ? 8.800 -13.636 -0.962 1.00 89.88 86 PRO A N 1
ATOM 725 C CA . PRO A 1 86 ? 8.912 -13.999 0.439 1.00 89.88 86 PRO A CA 1
ATOM 726 C C . PRO A 1 86 ? 7.935 -15.126 0.789 1.00 89.88 86 PRO A C 1
ATOM 728 O O . PRO A 1 86 ? 6.734 -14.990 0.594 1.00 89.88 86 PRO A O 1
ATOM 731 N N . GLU A 1 87 ? 8.445 -16.190 1.408 1.00 90.94 87 GLU A N 1
ATOM 732 C CA . GLU A 1 87 ? 7.617 -17.240 2.028 1.00 90.94 87 GLU A CA 1
ATOM 733 C C . GLU A 1 87 ? 6.889 -16.744 3.285 1.00 90.94 87 GLU A C 1
ATOM 735 O O . GLU A 1 87 ? 5.867 -17.293 3.683 1.00 90.94 87 GLU A O 1
ATOM 740 N N . LYS A 1 88 ? 7.433 -15.707 3.938 1.00 92.25 88 LYS A N 1
ATOM 741 C CA . LYS A 1 88 ? 6.861 -15.085 5.137 1.00 92.25 88 LYS A CA 1
ATOM 742 C C . LYS A 1 88 ? 6.933 -13.573 5.050 1.00 92.25 88 LYS A C 1
ATOM 744 O O . LYS A 1 88 ? 7.965 -13.024 4.653 1.00 92.25 88 LYS A O 1
ATOM 749 N N . VAL A 1 89 ? 5.873 -12.905 5.484 1.00 92.56 89 VAL A N 1
ATOM 750 C CA . VAL A 1 89 ? 5.781 -11.443 5.539 1.00 92.56 89 VAL A CA 1
ATOM 751 C C . VAL A 1 89 ? 5.510 -10.979 6.965 1.00 92.56 89 VAL A C 1
ATOM 753 O O . VAL A 1 89 ? 4.672 -11.542 7.662 1.00 92.56 89 VAL A O 1
ATOM 756 N N . ARG A 1 90 ? 6.224 -9.935 7.401 1.00 94.44 90 ARG A N 1
ATOM 757 C CA . ARG A 1 90 ? 5.947 -9.239 8.663 1.00 94.44 90 ARG A CA 1
ATOM 758 C C . ARG A 1 90 ? 5.017 -8.065 8.390 1.00 94.44 90 ARG A C 1
ATOM 760 O O . ARG A 1 90 ? 5.304 -7.262 7.498 1.00 94.44 90 ARG A O 1
ATOM 767 N N . LEU A 1 91 ? 3.943 -7.974 9.161 1.00 95.88 91 LEU A N 1
ATOM 768 C CA . LEU A 1 91 ? 2.839 -7.050 8.932 1.00 95.88 91 LEU A CA 1
ATOM 769 C C . LEU A 1 91 ? 2.405 -6.399 10.244 1.00 95.88 91 LEU A C 1
ATOM 771 O O . LEU A 1 91 ? 2.291 -7.086 11.254 1.00 95.88 91 LEU A O 1
ATOM 775 N N . THR A 1 92 ? 2.136 -5.097 10.216 1.00 96.62 92 THR A N 1
ATOM 776 C CA . THR A 1 92 ? 1.455 -4.379 11.301 1.00 96.62 92 THR A CA 1
ATOM 777 C C . THR A 1 92 ? -0.005 -4.181 10.913 1.00 96.62 92 THR A C 1
ATOM 779 O O . THR A 1 92 ? -0.281 -3.512 9.916 1.00 96.62 92 THR A O 1
ATOM 782 N N . ILE A 1 93 ? -0.929 -4.766 11.672 1.00 95.00 93 ILE A N 1
ATOM 783 C CA . ILE A 1 93 ? -2.371 -4.710 11.419 1.00 95.00 93 ILE A CA 1
ATOM 784 C C . ILE A 1 93 ? -2.887 -3.287 11.654 1.00 95.00 93 ILE A C 1
ATOM 786 O O . ILE A 1 93 ? -2.609 -2.675 12.683 1.00 95.00 93 ILE A O 1
ATOM 790 N N . LEU A 1 94 ? -3.650 -2.763 10.697 1.00 93.75 94 LEU A N 1
ATOM 791 C CA . LEU A 1 94 ? -4.296 -1.445 10.764 1.00 93.75 94 LEU A CA 1
ATOM 792 C C . LEU A 1 94 ? -5.816 -1.577 10.892 1.00 93.75 94 LEU A C 1
ATOM 794 O O . LEU A 1 94 ? -6.477 -0.756 11.524 1.00 93.75 94 LEU A O 1
ATOM 798 N N . SER A 1 95 ? -6.370 -2.625 10.288 1.00 90.88 95 SER A N 1
ATOM 799 C CA . SER A 1 95 ? -7.773 -3.007 10.385 1.00 90.88 95 SER A CA 1
ATOM 800 C C . SER A 1 95 ? -7.900 -4.508 10.160 1.00 90.88 95 SER A C 1
ATOM 802 O O . SER A 1 95 ? -7.158 -5.075 9.357 1.00 90.88 95 SER A O 1
ATOM 804 N N . SER A 1 96 ? -8.840 -5.140 10.853 1.00 88.69 96 SER A N 1
ATOM 805 C CA . SER A 1 96 ? -9.187 -6.546 10.673 1.00 88.69 96 SER A CA 1
ATOM 806 C C . SER A 1 96 ? -10.697 -6.678 10.509 1.00 88.69 96 SER A C 1
ATOM 808 O O . SER A 1 96 ? -11.462 -5.961 11.159 1.00 88.69 96 SER A O 1
ATOM 810 N N . LYS A 1 97 ? -11.115 -7.580 9.625 1.00 82.88 97 LYS A N 1
ATOM 811 C CA . LYS A 1 97 ? -12.502 -7.990 9.382 1.00 82.88 97 LYS A CA 1
ATOM 812 C C . LYS A 1 97 ? -12.560 -9.520 9.403 1.00 82.88 97 LYS A C 1
ATOM 814 O O . LYS A 1 97 ? -11.547 -10.179 9.596 1.00 82.88 97 LYS A O 1
ATOM 819 N N . LYS A 1 98 ? -13.741 -10.103 9.196 1.00 79.31 98 LYS A N 1
ATOM 820 C CA . LYS A 1 98 ? -13.932 -11.562 9.259 1.00 79.31 98 LYS A CA 1
ATOM 821 C C . LYS A 1 98 ? -13.125 -12.330 8.203 1.00 79.31 98 LYS A C 1
ATOM 823 O O . LYS A 1 98 ? -12.674 -13.440 8.454 1.00 79.31 98 LYS A O 1
ATOM 828 N N . ASP A 1 99 ? -12.973 -11.768 7.009 1.00 84.12 99 ASP A N 1
ATOM 829 C CA . ASP A 1 99 ? -12.392 -12.442 5.843 1.00 84.12 99 ASP A CA 1
ATOM 830 C C . ASP A 1 99 ? -10.968 -11.970 5.505 1.00 84.12 99 ASP A C 1
ATOM 832 O O . ASP A 1 99 ? -10.201 -12.715 4.888 1.00 84.12 99 ASP A O 1
ATOM 836 N N . HIS A 1 100 ? -10.603 -10.748 5.898 1.00 90.88 100 HIS A N 1
ATOM 837 C CA . HIS A 1 100 ? -9.321 -10.138 5.562 1.00 90.88 100 HIS A CA 1
ATOM 838 C C . HIS A 1 100 ? -8.858 -9.106 6.594 1.00 90.88 100 HIS A C 1
ATOM 840 O O . HIS A 1 100 ? -9.649 -8.566 7.366 1.00 90.88 100 HIS A O 1
ATOM 846 N N . ALA A 1 101 ? -7.565 -8.785 6.556 1.00 92.62 101 ALA A N 1
ATOM 847 C CA . ALA A 1 101 ? -6.998 -7.647 7.273 1.00 92.62 101 ALA A CA 1
ATOM 848 C C . ALA A 1 101 ? -6.265 -6.701 6.320 1.00 92.62 101 ALA A C 1
ATOM 850 O O . ALA A 1 101 ? -5.642 -7.130 5.343 1.00 92.62 101 ALA A O 1
ATOM 851 N N . ILE A 1 102 ? -6.306 -5.412 6.652 1.00 94.75 102 ILE A N 1
ATOM 852 C CA . ILE A 1 102 ? -5.476 -4.375 6.044 1.00 94.75 102 ILE A CA 1
ATOM 853 C C . ILE A 1 102 ? -4.298 -4.120 6.981 1.00 94.75 102 ILE A C 1
ATOM 855 O O . ILE A 1 102 ? -4.473 -3.837 8.170 1.00 94.75 102 ILE A O 1
ATOM 859 N N . ALA A 1 103 ? -3.089 -4.217 6.443 1.00 95.75 103 ALA A N 1
ATOM 860 C CA . ALA A 1 103 ? -1.857 -4.124 7.209 1.00 95.75 103 ALA A CA 1
ATOM 861 C C . ALA A 1 103 ? -0.767 -3.364 6.450 1.00 95.75 103 ALA A C 1
ATOM 863 O O . ALA A 1 103 ? -0.816 -3.235 5.229 1.00 95.75 103 ALA A O 1
ATOM 864 N N . ALA A 1 104 ? 0.250 -2.898 7.167 1.00 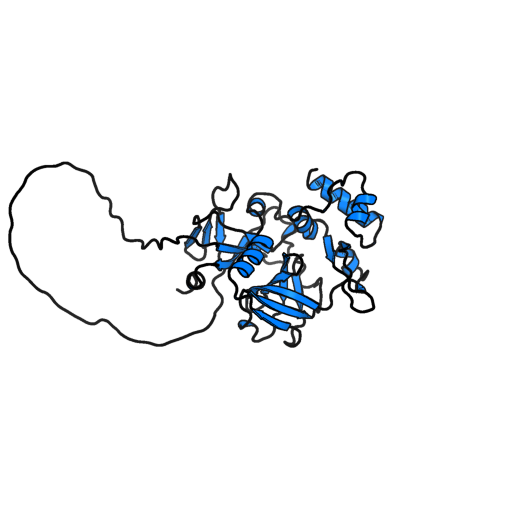95.25 104 ALA A N 1
ATOM 865 C CA . ALA A 1 104 ? 1.463 -2.339 6.582 1.00 95.25 104 ALA A CA 1
ATOM 866 C C . ALA A 1 104 ? 2.612 -3.350 6.648 1.00 95.25 104 ALA A C 1
ATOM 868 O O . ALA A 1 104 ? 2.857 -3.945 7.699 1.00 95.25 104 ALA A O 1
ATOM 869 N N . ASN A 1 105 ? 3.341 -3.537 5.548 1.00 93.06 105 ASN A N 1
ATOM 870 C CA . ASN A 1 105 ? 4.536 -4.386 5.531 1.00 93.06 105 ASN A CA 1
ATOM 871 C C . ASN A 1 105 ? 5.797 -3.647 6.023 1.00 93.06 105 ASN A C 1
ATOM 873 O O . ASN A 1 105 ? 5.780 -2.457 6.331 1.00 93.06 105 ASN A O 1
ATOM 877 N N . GLU A 1 106 ? 6.945 -4.334 6.032 1.00 87.75 106 GLU A N 1
ATOM 878 C CA . GLU A 1 106 ? 8.246 -3.747 6.410 1.00 87.75 106 GLU A CA 1
ATOM 879 C C . GLU A 1 106 ? 8.759 -2.630 5.475 1.00 87.75 106 GLU A C 1
ATOM 881 O O . GLU A 1 106 ? 9.846 -2.076 5.676 1.00 87.75 106 GLU A O 1
ATOM 886 N N . HIS A 1 107 ? 8.027 -2.330 4.406 1.00 86.44 107 HIS A N 1
ATOM 887 C CA . HIS A 1 107 ? 8.281 -1.219 3.499 1.00 86.44 107 HIS A CA 1
ATOM 888 C C . HIS A 1 107 ? 7.244 -0.098 3.624 1.00 86.44 107 HIS A C 1
ATOM 890 O O . HIS A 1 107 ? 7.293 0.834 2.817 1.00 86.44 107 HIS A O 1
ATOM 896 N N . TRP A 1 108 ? 6.356 -0.186 4.623 1.00 89.00 108 TRP A N 1
ATOM 897 C CA . TRP A 1 108 ? 5.223 0.716 4.850 1.00 89.00 108 TRP A CA 1
ATOM 898 C C . TRP A 1 108 ? 4.206 0.712 3.703 1.00 89.00 108 TRP A C 1
ATOM 900 O O . TRP A 1 108 ? 3.429 1.645 3.549 1.00 89.00 108 TRP A O 1
ATOM 910 N N . GLU A 1 109 ? 4.203 -0.350 2.896 1.00 90.50 109 GLU A N 1
ATOM 911 C CA . GLU A 1 109 ? 3.196 -0.557 1.861 1.00 90.50 109 GLU A CA 1
ATOM 912 C C . GLU A 1 109 ? 1.969 -1.201 2.481 1.00 90.50 109 GLU A C 1
ATOM 914 O O . GLU A 1 109 ? 2.087 -2.173 3.236 1.00 90.50 109 GLU A O 1
ATOM 919 N N . LEU A 1 110 ? 0.805 -0.692 2.095 1.00 93.31 110 LEU A N 1
ATOM 920 C CA . LEU A 1 110 ? -0.467 -1.305 2.424 1.00 93.31 110 LEU A CA 1
ATOM 921 C C . LEU A 1 110 ? -0.588 -2.662 1.735 1.00 93.31 110 LEU A C 1
ATOM 923 O O . LEU A 1 110 ? -0.237 -2.826 0.563 1.00 93.31 110 LEU A O 1
ATOM 927 N N . LYS A 1 111 ? -1.063 -3.637 2.501 1.00 94.44 111 LYS A N 1
ATOM 928 C CA . LYS A 1 111 ? -1.338 -5.003 2.078 1.00 94.44 111 LYS A CA 1
ATOM 929 C C . LYS A 1 111 ? -2.703 -5.428 2.579 1.00 94.44 111 LYS A C 1
ATOM 931 O O . LYS A 1 111 ? -3.084 -5.104 3.703 1.00 94.44 111 LYS A O 1
ATOM 936 N N . ARG A 1 112 ? -3.393 -6.192 1.741 1.00 94.06 112 ARG A N 1
ATOM 937 C CA . ARG A 1 112 ? -4.608 -6.920 2.089 1.00 94.06 112 ARG A CA 1
ATOM 938 C C . ARG A 1 112 ? -4.234 -8.389 2.239 1.00 94.06 112 ARG A C 1
ATOM 940 O O . ARG A 1 112 ? -3.770 -8.994 1.276 1.00 94.06 112 ARG A O 1
ATOM 947 N N . ILE A 1 113 ? -4.394 -8.957 3.429 1.00 94.12 113 ILE A N 1
ATOM 948 C CA . ILE A 1 113 ? -4.129 -10.383 3.673 1.00 94.12 113 ILE A CA 1
ATOM 949 C C . ILE A 1 113 ? -5.423 -11.158 3.869 1.00 94.12 113 ILE A C 1
ATOM 951 O O . ILE A 1 113 ? -6.328 -10.679 4.550 1.00 94.12 113 ILE A O 1
ATOM 955 N N . PHE A 1 114 ? -5.500 -12.342 3.266 1.00 92.50 114 PHE A N 1
ATOM 956 C CA . PHE A 1 114 ? -6.673 -13.216 3.312 1.00 92.50 114 PHE A CA 1
ATOM 957 C C . PHE A 1 114 ? -6.298 -14.678 2.973 1.00 92.50 114 PHE A C 1
ATOM 959 O O . PHE A 1 114 ? -5.237 -14.904 2.397 1.00 92.50 114 PHE A O 1
ATOM 966 N N . PRO A 1 115 ? -7.160 -15.669 3.249 1.00 91.06 115 PRO A N 1
ATOM 967 C CA . PRO A 1 115 ? -8.220 -15.575 4.242 1.00 91.06 115 PRO A CA 1
ATOM 968 C C . PRO A 1 115 ? -7.600 -15.391 5.626 1.00 91.06 115 PRO A C 1
ATOM 970 O O . PRO A 1 115 ? -6.479 -15.839 5.879 1.00 91.06 115 PRO A O 1
ATOM 973 N N . LEU A 1 116 ? -8.319 -14.739 6.529 1.00 86.25 116 LEU A N 1
ATOM 974 C CA . LEU A 1 116 ? -7.957 -14.844 7.932 1.00 86.25 116 LEU A CA 1
ATOM 975 C C . LEU A 1 116 ? -8.483 -16.176 8.501 1.00 86.25 116 LEU A C 1
ATOM 977 O O . LEU A 1 116 ? -9.579 -16.607 8.136 1.00 86.25 116 LEU A O 1
ATOM 981 N N . PRO A 1 117 ? -7.692 -16.878 9.331 1.00 75.75 117 PRO A N 1
ATOM 982 C CA . PRO A 1 117 ? -8.094 -18.169 9.878 1.00 75.75 117 PRO A CA 1
ATOM 983 C C . PRO A 1 117 ? -9.276 -18.036 10.843 1.00 75.75 117 PRO A C 1
ATOM 985 O O . PRO A 1 117 ? -9.394 -17.039 11.542 1.00 75.75 117 PRO A O 1
ATOM 988 N N . ALA A 1 118 ? -10.137 -19.053 10.929 1.00 66.38 118 ALA A N 1
ATOM 989 C CA . ALA A 1 118 ? -11.282 -19.031 11.843 1.00 66.38 118 ALA A CA 1
ATOM 990 C C . ALA A 1 118 ? -10.842 -18.707 13.290 1.00 66.38 118 ALA A C 1
ATOM 992 O O . ALA A 1 118 ? -9.912 -19.324 13.808 1.00 66.38 118 ALA A O 1
ATOM 993 N N . GLY A 1 119 ? -11.485 -17.721 13.927 1.00 59.22 119 GLY A N 1
ATOM 994 C CA . GLY A 1 119 ? -11.062 -17.183 15.232 1.00 59.22 119 GLY A CA 1
ATOM 995 C C . GLY A 1 119 ? -10.060 -16.018 15.160 1.00 59.22 119 GLY A C 1
ATOM 996 O O . GLY A 1 119 ? -9.646 -15.497 16.196 1.00 59.22 119 GLY A O 1
ATOM 997 N N . SER A 1 120 ? -9.703 -15.548 13.961 1.00 56.75 120 SER A N 1
ATOM 998 C CA . SER A 1 120 ? -8.938 -14.312 13.724 1.00 56.75 120 SER A CA 1
ATOM 999 C C . SER A 1 120 ? -9.683 -13.022 14.066 1.00 56.75 120 SER A C 1
ATOM 1001 O O . SER A 1 120 ? -9.111 -11.941 13.919 1.00 56.75 120 SER A O 1
ATOM 1003 N N . ASP A 1 121 ? -10.914 -13.120 14.571 1.00 56.00 121 ASP A N 1
ATOM 1004 C CA . ASP A 1 121 ? -11.641 -12.028 15.231 1.00 56.00 121 ASP A CA 1
ATOM 1005 C C . ASP A 1 121 ? -10.805 -11.400 16.377 1.00 56.00 121 ASP A C 1
ATOM 1007 O O . ASP A 1 121 ? -11.094 -10.308 16.858 1.00 56.00 121 ASP A O 1
ATOM 1011 N N . GLY A 1 122 ? -9.718 -12.069 16.792 1.00 63.12 122 GLY A N 1
ATOM 1012 C CA . GLY A 1 122 ? -8.718 -11.568 17.731 1.00 63.12 122 GLY A CA 1
ATOM 1013 C C . GLY A 1 122 ? -7.608 -10.667 17.166 1.00 63.12 122 GLY A C 1
ATOM 1014 O O . GLY A 1 122 ? -6.890 -10.089 17.984 1.00 63.12 122 GLY A O 1
ATOM 1015 N N . LEU A 1 123 ? -7.428 -10.522 15.842 1.00 85.19 123 LEU A N 1
ATOM 1016 C CA . LEU A 1 123 ? -6.425 -9.587 15.303 1.00 85.19 123 LEU A CA 1
ATOM 1017 C C . LEU A 1 123 ? -6.876 -8.150 15.530 1.00 85.19 123 LEU A C 1
ATOM 1019 O O . LEU A 1 123 ? -7.840 -7.675 14.927 1.00 85.19 123 LEU A O 1
ATOM 1023 N N . LYS A 1 124 ? -6.147 -7.442 16.386 1.00 87.44 124 LYS A N 1
ATOM 1024 C CA . LYS A 1 124 ? -6.441 -6.055 16.735 1.00 87.44 124 LYS A CA 1
ATOM 1025 C C . LYS A 1 124 ? -5.542 -5.107 15.946 1.00 87.44 124 LYS A C 1
ATOM 1027 O O . LYS A 1 124 ? -4.417 -5.471 15.588 1.00 87.44 124 LYS A O 1
ATOM 1032 N N . PRO A 1 125 ? -5.994 -3.865 15.698 1.00 89.62 125 PRO A N 1
ATOM 1033 C CA . PRO A 1 125 ? -5.097 -2.809 15.252 1.00 89.62 125 PRO A CA 1
ATOM 1034 C C . PRO A 1 125 ? -3.836 -2.775 16.123 1.00 89.62 125 PRO A C 1
ATOM 1036 O O . PRO A 1 125 ? -3.918 -2.948 17.341 1.00 89.62 125 PRO A O 1
ATOM 1039 N N . TRP A 1 126 ? -2.686 -2.557 15.487 1.00 93.19 126 TRP A N 1
ATOM 1040 C CA . TRP A 1 126 ? -1.346 -2.536 16.089 1.00 93.19 126 TRP A CA 1
ATOM 1041 C C . TRP A 1 126 ? -0.730 -3.887 16.447 1.00 93.19 126 TRP A C 1
ATOM 1043 O O . TRP A 1 126 ? 0.416 -3.916 16.907 1.00 93.19 126 TRP A O 1
ATOM 1053 N N . ASP A 1 127 ? -1.421 -4.997 16.186 1.00 93.56 127 ASP A N 1
ATOM 1054 C CA . ASP A 1 127 ? -0.782 -6.309 16.202 1.00 93.56 127 ASP A CA 1
ATOM 1055 C C . ASP A 1 127 ? 0.291 -6.382 15.119 1.00 93.56 127 ASP A C 1
ATOM 1057 O O . ASP A 1 127 ? 0.078 -6.008 13.965 1.00 93.56 127 ASP A O 1
ATOM 1061 N N . VAL A 1 128 ? 1.466 -6.876 15.490 1.00 96.06 128 VAL A N 1
ATOM 1062 C CA . VAL A 1 128 ? 2.548 -7.174 14.562 1.00 96.06 128 VAL A CA 1
ATOM 1063 C C . VAL A 1 128 ? 2.629 -8.675 14.410 1.00 96.06 128 VAL A C 1
ATOM 1065 O O . VAL A 1 128 ? 2.948 -9.394 15.357 1.00 96.06 128 VAL A O 1
ATOM 1068 N N . VAL A 1 129 ? 2.358 -9.142 13.201 1.00 93.81 129 VAL A N 1
ATOM 1069 C CA . VAL A 1 129 ? 2.254 -10.560 12.875 1.00 93.81 129 VAL A CA 1
ATOM 1070 C C . VAL A 1 129 ? 3.313 -10.957 11.857 1.00 93.81 129 VAL A C 1
ATOM 1072 O O . VAL A 1 129 ? 3.794 -10.141 11.066 1.00 93.81 129 VAL A O 1
ATOM 1075 N N . GLU A 1 130 ? 3.677 -12.229 11.868 1.00 94.50 130 GLU A N 1
ATOM 1076 C CA . GLU A 1 130 ? 4.346 -12.888 10.755 1.00 94.50 130 GLU A CA 1
ATOM 1077 C C . GLU A 1 130 ? 3.359 -13.853 10.105 1.00 94.50 130 GLU A C 1
ATOM 1079 O O . GLU A 1 130 ? 2.795 -14.702 10.793 1.00 94.50 130 GLU A O 1
ATOM 1084 N N . ALA A 1 131 ? 3.152 -13.713 8.798 1.00 93.38 131 ALA A N 1
ATOM 1085 C CA . ALA A 1 131 ? 2.240 -14.553 8.034 1.00 93.38 131 ALA A CA 1
ATOM 1086 C C . ALA A 1 131 ? 2.988 -15.362 6.966 1.00 93.38 131 ALA A C 1
ATOM 1088 O O . ALA A 1 131 ? 3.820 -14.810 6.241 1.00 93.38 131 ALA A O 1
ATOM 1089 N N . GLU A 1 132 ? 2.687 -16.655 6.867 1.00 94.00 132 GLU A N 1
ATOM 1090 C CA . GLU A 1 132 ? 3.122 -17.553 5.799 1.00 94.00 132 GLU A CA 1
ATOM 1091 C C . GLU A 1 132 ? 2.324 -17.263 4.529 1.00 94.00 132 GLU A C 1
ATOM 1093 O O . GLU A 1 132 ? 1.090 -17.260 4.529 1.00 94.00 132 GLU A O 1
ATOM 1098 N N . VAL A 1 133 ? 3.046 -16.999 3.445 1.00 94.12 133 VAL A N 1
ATOM 1099 C CA . VAL A 1 133 ? 2.479 -16.650 2.147 1.00 94.12 133 VAL A CA 1
ATOM 1100 C C . VAL A 1 133 ? 2.164 -17.931 1.388 1.00 94.12 133 VAL A C 1
ATOM 1102 O O . VAL A 1 133 ? 3.064 -18.694 1.053 1.00 94.12 133 VAL A O 1
ATOM 1105 N N . GLU A 1 134 ? 0.888 -18.136 1.074 1.00 94.50 134 GLU A N 1
ATOM 1106 C CA . GLU A 1 134 ? 0.450 -19.201 0.170 1.00 94.50 134 GLU A CA 1
ATOM 1107 C C . GLU A 1 134 ? 0.558 -18.739 -1.290 1.00 94.50 134 GLU A C 1
ATOM 1109 O O . GLU A 1 134 ? 1.080 -19.455 -2.141 1.00 94.50 134 GLU A O 1
ATOM 1114 N N . ALA A 1 135 ? 0.119 -17.509 -1.578 1.00 93.88 135 ALA A N 1
ATOM 1115 C CA . ALA A 1 135 ? 0.298 -16.882 -2.883 1.00 93.88 135 ALA A CA 1
ATOM 1116 C C . ALA A 1 135 ? 0.536 -15.376 -2.736 1.00 93.88 135 ALA A C 1
ATOM 1118 O O . ALA A 1 135 ? -0.322 -14.633 -2.261 1.00 93.88 135 ALA A O 1
ATOM 1119 N N . PHE A 1 136 ? 1.702 -14.909 -3.188 1.00 93.31 136 PHE A N 1
ATOM 1120 C CA . PHE A 1 136 ? 2.049 -13.485 -3.137 1.00 93.31 136 PHE A CA 1
ATOM 1121 C C . PHE A 1 136 ? 1.274 -12.649 -4.171 1.00 93.31 136 PHE A C 1
ATOM 1123 O O . PHE A 1 136 ? 1.023 -11.473 -3.940 1.00 93.31 136 PHE A O 1
ATOM 1130 N N . PHE A 1 137 ? 0.882 -13.265 -5.292 1.00 92.38 137 PHE A N 1
ATOM 1131 C CA . PHE A 1 137 ? 0.001 -12.687 -6.310 1.00 92.38 137 PHE A CA 1
ATOM 1132 C C . PHE A 1 137 ? -1.165 -13.650 -6.561 1.00 92.38 137 PHE A C 1
ATOM 1134 O O . PHE A 1 137 ? -1.071 -14.498 -7.448 1.00 92.38 137 PHE A O 1
ATOM 1141 N N . PRO A 1 138 ? -2.231 -13.595 -5.751 1.00 90.62 138 PRO A N 1
ATOM 1142 C CA . PRO A 1 138 ? -3.338 -14.528 -5.893 1.00 90.62 138 PRO A CA 1
ATOM 1143 C C . PRO A 1 138 ? -4.125 -14.287 -7.188 1.00 90.62 138 PRO A C 1
ATOM 1145 O O . PRO A 1 138 ? -4.413 -13.150 -7.558 1.00 90.62 138 PRO A O 1
ATOM 1148 N N . GLU A 1 139 ? -4.511 -15.372 -7.861 1.00 85.94 139 GLU A N 1
ATOM 1149 C CA . GLU A 1 139 ? -5.337 -15.310 -9.077 1.00 85.94 139 GLU A CA 1
ATOM 1150 C C . GLU A 1 139 ? -6.777 -14.875 -8.772 1.00 85.94 139 GLU A C 1
ATOM 1152 O O . GLU A 1 139 ? -7.377 -14.132 -9.544 1.00 85.94 139 GLU A O 1
ATOM 1157 N N . MET A 1 140 ? -7.300 -15.292 -7.613 1.00 83.38 140 MET A N 1
ATOM 1158 C CA . MET A 1 140 ? -8.671 -15.013 -7.164 1.00 83.38 140 MET A CA 1
ATOM 1159 C C . MET A 1 140 ? -8.899 -13.559 -6.729 1.00 83.38 140 MET A C 1
ATOM 1161 O O . MET A 1 140 ? -10.033 -13.094 -6.740 1.00 83.38 140 MET A O 1
ATOM 1165 N N . ASP A 1 141 ? -7.842 -12.853 -6.318 1.00 84.00 141 ASP A N 1
ATOM 1166 C CA . ASP A 1 141 ? -7.899 -11.448 -5.907 1.00 84.00 141 ASP A CA 1
ATOM 1167 C C . ASP A 1 141 ? -6.697 -10.715 -6.494 1.00 84.00 141 ASP A C 1
ATOM 1169 O O . ASP A 1 141 ? -5.574 -10.763 -5.990 1.00 84.00 141 ASP A O 1
ATOM 1173 N N . ARG A 1 142 ? -6.934 -10.041 -7.611 1.00 81.06 142 ARG A N 1
ATOM 1174 C CA . ARG A 1 142 ? -5.861 -9.458 -8.407 1.00 81.06 142 ARG A CA 1
ATOM 1175 C C . ARG A 1 142 ? -5.453 -8.059 -7.947 1.00 81.06 142 ARG A C 1
ATOM 1177 O O . ARG A 1 142 ? -4.567 -7.489 -8.588 1.00 81.06 142 ARG A O 1
ATOM 1184 N N . ARG A 1 143 ? -6.007 -7.517 -6.853 1.00 85.06 143 ARG A N 1
ATOM 1185 C CA . ARG A 1 143 ? -5.550 -6.239 -6.270 1.00 85.06 143 ARG A CA 1
ATOM 1186 C C . ARG A 1 143 ? -4.013 -6.215 -6.119 1.00 85.06 143 ARG A C 1
ATOM 1188 O O . ARG A 1 143 ? -3.430 -7.231 -5.736 1.00 85.06 143 ARG A O 1
ATOM 1195 N N . PRO A 1 144 ? -3.324 -5.094 -6.41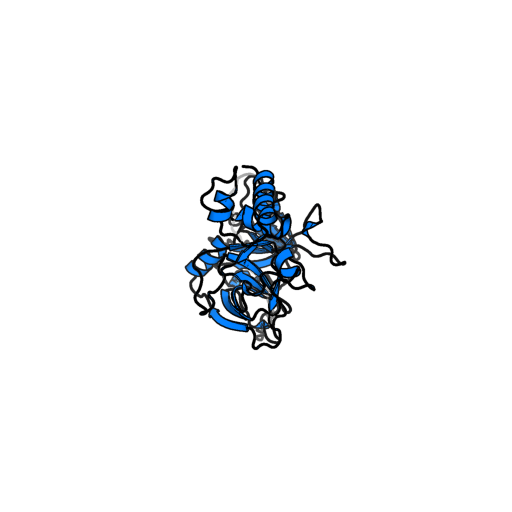0 1.00 85.31 144 PRO A N 1
ATOM 1196 C CA . PRO A 1 144 ? -1.868 -4.981 -6.243 1.00 85.31 144 PRO A CA 1
ATOM 1197 C C . PRO A 1 144 ? -1.377 -5.264 -4.814 1.00 85.31 144 PRO A C 1
ATOM 1199 O O . PRO A 1 144 ? -0.240 -5.695 -4.603 1.00 85.31 144 PRO A O 1
ATOM 1202 N N . GLU A 1 145 ? -2.229 -4.999 -3.829 1.00 91.31 145 GLU A N 1
ATOM 1203 C CA . GLU A 1 145 ? -1.935 -5.111 -2.404 1.00 91.31 145 GLU A CA 1
ATOM 1204 C C . GLU A 1 145 ? -2.273 -6.487 -1.817 1.00 91.31 145 GLU A C 1
ATOM 1206 O O . GLU A 1 145 ? -1.868 -6.773 -0.687 1.00 91.31 145 GLU A O 1
ATOM 1211 N N . SER A 1 146 ? -2.997 -7.325 -2.562 1.00 92.94 146 SER A N 1
ATOM 1212 C CA . SER A 1 146 ? -3.545 -8.586 -2.068 1.00 92.94 146 SER A CA 1
ATOM 1213 C C . SER A 1 146 ? -2.506 -9.697 -1.988 1.00 92.94 146 SER A C 1
ATOM 1215 O O . SER A 1 146 ? -1.781 -9.970 -2.942 1.00 92.94 146 SER A O 1
ATOM 1217 N N . ILE A 1 147 ? -2.460 -10.363 -0.835 1.00 94.44 147 ILE A N 1
ATOM 1218 C CA . ILE A 1 147 ? -1.609 -11.518 -0.548 1.00 94.44 147 ILE A CA 1
ATOM 1219 C C . ILE A 1 147 ? -2.489 -12.610 0.054 1.00 94.44 147 ILE A C 1
ATOM 1221 O O . ILE A 1 147 ? -3.163 -12.389 1.063 1.00 94.44 147 ILE A O 1
ATOM 1225 N N . LYS A 1 148 ? -2.432 -13.806 -0.535 1.00 94.56 148 LYS A N 1
ATOM 1226 C CA . LYS A 1 148 ? -3.039 -14.990 0.060 1.00 94.56 148 LYS A CA 1
ATOM 1227 C C . LYS A 1 148 ? -2.084 -15.578 1.090 1.00 94.56 148 LYS A C 1
ATOM 1229 O O . LYS A 1 148 ? -0.956 -15.952 0.753 1.00 94.56 148 LYS A O 1
ATOM 1234 N N . ILE A 1 149 ? -2.533 -15.658 2.330 1.00 93.44 149 ILE A N 1
ATOM 1235 C CA . ILE A 1 149 ? -1.824 -16.320 3.421 1.00 93.44 149 ILE A CA 1
ATOM 1236 C C . ILE A 1 149 ? -2.401 -17.715 3.638 1.00 93.44 149 ILE A C 1
ATOM 1238 O O . ILE A 1 149 ? -3.522 -18.013 3.226 1.00 93.44 149 ILE A O 1
ATOM 1242 N N . ARG A 1 150 ? -1.628 -18.576 4.289 1.00 90.81 150 ARG A N 1
ATOM 1243 C CA . ARG A 1 150 ? -2.056 -19.940 4.591 1.00 90.81 150 ARG A CA 1
ATOM 1244 C C . ARG A 1 150 ? -3.248 -19.932 5.563 1.00 90.81 150 ARG A C 1
ATOM 1246 O O . ARG A 1 150 ? -3.145 -19.432 6.681 1.00 90.81 150 ARG A O 1
ATOM 1253 N N . GLY A 1 151 ? -4.377 -20.490 5.122 1.00 81.69 151 GLY A N 1
ATOM 1254 C CA . GLY A 1 151 ? -5.675 -20.383 5.806 1.00 81.69 151 GLY A CA 1
ATOM 1255 C C . GLY A 1 151 ? -5.950 -21.382 6.938 1.00 81.69 151 GLY A C 1
ATOM 1256 O O . GLY A 1 151 ? -7.027 -21.341 7.521 1.00 81.69 151 GLY A O 1
ATOM 1257 N N . ASP A 1 152 ? -5.015 -22.276 7.267 1.00 80.31 152 ASP A N 1
ATOM 1258 C CA . ASP A 1 152 ? -5.200 -23.328 8.284 1.00 80.31 152 ASP A CA 1
ATOM 1259 C C . ASP A 1 152 ? -4.970 -22.861 9.735 1.00 80.31 152 ASP A C 1
ATOM 1261 O O . ASP A 1 152 ? -4.974 -23.670 10.660 1.00 80.31 152 ASP A O 1
ATOM 1265 N N . GLY A 1 153 ? -4.740 -21.563 9.944 1.00 74.06 153 GLY A N 1
ATOM 1266 C CA . GLY A 1 153 ? -4.500 -20.968 11.262 1.00 74.06 153 GLY A CA 1
ATOM 1267 C C . GLY A 1 153 ? -3.076 -21.100 11.785 1.00 74.06 153 GLY A C 1
ATOM 1268 O O . GLY A 1 153 ? -2.677 -20.311 12.636 1.00 74.06 153 GLY A O 1
ATOM 1269 N N . LEU A 1 154 ? -2.270 -22.009 11.237 1.00 75.19 154 LEU A N 1
ATOM 1270 C CA . LEU A 1 154 ? -0.858 -22.161 11.604 1.00 75.19 154 LEU A CA 1
ATOM 1271 C C . LEU A 1 154 ? 0.040 -21.173 10.852 1.00 75.19 154 LEU A C 1
ATOM 1273 O O . LEU A 1 154 ? 1.155 -20.877 11.281 1.00 75.19 154 LEU A O 1
ATOM 1277 N N . GLY A 1 155 ? -0.467 -20.640 9.742 1.00 80.44 155 GLY A N 1
ATOM 1278 C CA . GLY A 1 155 ? 0.219 -19.669 8.906 1.00 80.44 155 GLY A CA 1
ATOM 1279 C C . GLY A 1 155 ? 0.328 -18.261 9.482 1.00 80.44 155 GLY A C 1
ATOM 1280 O O . GLY A 1 155 ? 0.939 -17.423 8.831 1.00 80.44 155 GLY A O 1
ATOM 1281 N N . LEU A 1 156 ? -0.247 -17.950 10.647 1.00 89.19 156 LEU A N 1
ATOM 1282 C CA . LEU A 1 156 ? -0.230 -16.595 11.201 1.00 89.19 156 LEU A CA 1
ATOM 1283 C C . LEU A 1 156 ? 0.229 -16.600 12.660 1.00 89.19 156 LEU A C 1
ATOM 1285 O O . LEU A 1 156 ? -0.401 -17.195 13.528 1.00 89.19 156 LEU A O 1
ATOM 1289 N N . ARG A 1 15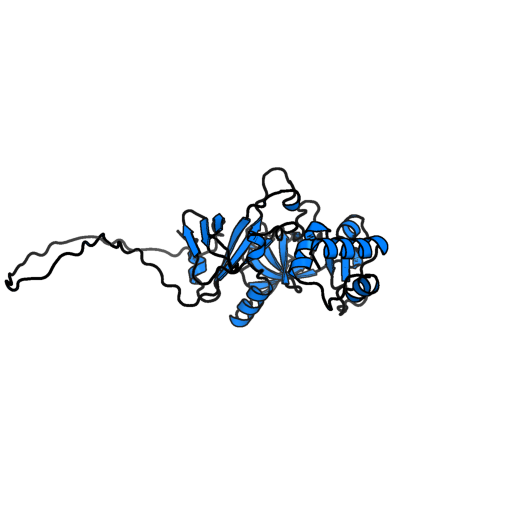7 ? 1.329 -15.897 12.938 1.00 91.00 157 ARG A N 1
ATOM 1290 C CA . ARG A 1 157 ? 1.938 -15.813 14.269 1.00 91.00 157 ARG A CA 1
ATOM 1291 C C . ARG A 1 157 ? 1.958 -14.374 14.764 1.00 91.00 157 ARG A C 1
ATOM 1293 O O . ARG A 1 157 ? 2.634 -13.532 14.174 1.00 91.00 157 ARG A O 1
ATOM 1300 N N . LEU A 1 158 ? 1.287 -14.106 15.882 1.00 92.00 158 LEU A N 1
ATOM 1301 C CA . LEU A 1 158 ? 1.430 -12.844 16.609 1.00 92.00 158 LEU A CA 1
ATOM 1302 C C . LEU A 1 158 ? 2.841 -12.752 17.203 1.00 92.00 158 LEU A C 1
ATOM 1304 O O . LEU A 1 158 ? 3.282 -13.658 17.907 1.00 92.00 158 LEU A O 1
ATOM 1308 N N . LEU A 1 159 ? 3.558 -11.672 16.902 1.00 94.12 159 LEU A N 1
ATOM 1309 C CA . LEU A 1 159 ? 4.899 -11.420 17.432 1.00 94.12 159 LEU A CA 1
ATOM 1310 C C . LEU A 1 159 ? 4.852 -10.488 18.641 1.00 94.12 159 LEU A C 1
ATOM 1312 O O . LEU A 1 159 ? 5.519 -10.739 19.637 1.00 94.12 159 LEU A O 1
ATOM 1316 N N . GLN A 1 160 ? 4.103 -9.394 18.522 1.00 94.81 160 GLN A N 1
ATOM 1317 C CA . GLN A 1 160 ? 3.910 -8.391 19.569 1.00 94.81 160 GLN A CA 1
ATOM 1318 C C . GLN A 1 160 ? 2.712 -7.507 19.221 1.00 94.81 160 GLN A C 1
ATOM 1320 O O . GLN A 1 160 ? 2.285 -7.479 18.068 1.00 94.81 160 GLN A O 1
ATOM 1325 N N . ARG A 1 161 ? 2.243 -6.716 20.183 1.00 94.50 161 ARG A N 1
ATOM 1326 C CA . ARG A 1 161 ? 1.366 -5.569 19.938 1.00 94.50 161 ARG A CA 1
ATOM 1327 C C . ARG A 1 161 ? 2.146 -4.289 20.207 1.00 94.50 161 ARG A C 1
ATOM 1329 O O . ARG A 1 161 ? 2.856 -4.205 21.206 1.00 94.50 161 ARG A O 1
ATOM 1336 N N . ILE A 1 162 ? 2.043 -3.309 19.313 1.00 92.88 162 ILE A N 1
ATOM 1337 C CA . ILE A 1 162 ? 2.622 -1.983 19.556 1.00 92.88 162 ILE A CA 1
ATOM 1338 C C . ILE A 1 162 ? 1.706 -1.276 20.550 1.00 92.88 162 ILE A C 1
ATOM 1340 O O . ILE A 1 162 ? 0.587 -0.919 20.187 1.00 92.88 162 ILE A O 1
ATOM 1344 N N . GLU A 1 163 ? 2.158 -1.103 21.790 1.00 89.88 163 GLU A N 1
ATOM 1345 C CA . GLU A 1 163 ? 1.430 -0.355 22.828 1.00 89.88 163 GLU A CA 1
ATOM 1346 C C . GLU A 1 163 ? 1.862 1.110 22.916 1.00 89.88 163 GLU A C 1
ATOM 1348 O O . GLU A 1 163 ? 1.051 1.972 23.248 1.00 89.88 163 GLU A O 1
ATOM 1353 N N . ASP A 1 164 ? 3.115 1.399 22.558 1.00 89.81 164 ASP A N 1
ATOM 1354 C CA . ASP A 1 164 ? 3.676 2.743 22.618 1.00 89.81 164 ASP A CA 1
ATOM 1355 C C . ASP A 1 164 ? 2.992 3.699 21.625 1.00 89.81 164 ASP A C 1
ATOM 1357 O O . ASP A 1 164 ? 2.937 3.455 20.414 1.00 89.81 164 ASP A O 1
ATOM 1361 N N . GLY A 1 165 ? 2.466 4.810 22.146 1.00 87.06 165 GLY A N 1
ATOM 1362 C CA . GLY A 1 165 ? 1.720 5.793 21.360 1.00 87.06 165 GLY A CA 1
ATOM 1363 C C . GLY A 1 165 ? 2.580 6.512 20.320 1.00 87.06 165 GLY A C 1
ATOM 1364 O O . GLY A 1 165 ? 2.102 6.785 19.215 1.00 87.06 165 GLY A O 1
ATOM 1365 N N . GLU A 1 166 ? 3.856 6.778 20.622 1.00 87.75 166 GLU A N 1
ATOM 1366 C CA . GLU A 1 166 ? 4.771 7.374 19.645 1.00 87.75 166 GLU A CA 1
ATOM 1367 C C . GLU A 1 166 ? 5.095 6.405 18.510 1.00 87.75 166 GLU A C 1
ATOM 1369 O O . GLU A 1 166 ? 5.151 6.813 17.348 1.00 87.75 166 GLU A O 1
ATOM 1374 N N . GLU A 1 167 ? 5.300 5.123 18.804 1.00 89.88 167 GLU A N 1
ATOM 1375 C CA . GLU A 1 167 ? 5.532 4.105 17.787 1.00 89.88 167 GLU A CA 1
ATOM 1376 C C . GLU A 1 167 ? 4.300 3.939 16.891 1.00 89.88 167 GLU A C 1
ATOM 1378 O O . GLU A 1 167 ? 4.443 3.980 15.665 1.00 89.88 167 GLU A O 1
ATOM 1383 N N . ARG A 1 168 ? 3.089 3.860 17.464 1.00 91.25 168 ARG A N 1
ATOM 1384 C CA . ARG A 1 168 ? 1.827 3.844 16.694 1.00 91.25 168 ARG A CA 1
ATOM 1385 C C . ARG A 1 168 ? 1.722 5.052 15.769 1.00 91.25 168 ARG A C 1
ATOM 1387 O O . ARG A 1 168 ? 1.425 4.899 14.583 1.00 91.25 168 ARG A O 1
ATOM 1394 N N . LEU A 1 169 ? 2.038 6.240 16.283 1.00 88.81 169 LEU A N 1
ATOM 1395 C CA . LEU A 1 169 ? 2.067 7.468 15.499 1.00 88.81 169 LEU A CA 1
ATOM 1396 C C . LEU A 1 169 ? 3.076 7.398 14.350 1.00 88.81 169 LEU A C 1
ATOM 1398 O O . LEU A 1 169 ? 2.729 7.713 13.213 1.00 88.81 169 LEU A O 1
ATOM 1402 N N . ARG A 1 170 ? 4.307 6.955 14.619 1.00 89.50 170 ARG A N 1
ATOM 1403 C CA . ARG A 1 170 ? 5.353 6.815 13.595 1.00 89.50 170 ARG A CA 1
ATOM 1404 C C . ARG A 1 170 ? 4.948 5.824 12.507 1.00 89.50 170 ARG A C 1
ATOM 1406 O O . ARG A 1 170 ? 5.298 6.035 11.349 1.00 89.50 170 ARG A O 1
ATOM 1413 N N . VAL A 1 171 ? 4.254 4.740 12.857 1.00 90.62 171 VAL A N 1
ATOM 1414 C CA . VAL A 1 171 ? 3.713 3.788 11.876 1.00 90.62 171 VAL A CA 1
ATOM 1415 C C . VAL A 1 171 ? 2.617 4.454 11.048 1.00 90.62 171 VAL A C 1
ATOM 1417 O O . VAL A 1 171 ? 2.708 4.442 9.821 1.00 90.62 171 VAL A O 1
ATOM 1420 N N . ALA A 1 172 ? 1.630 5.076 11.695 1.00 90.69 172 ALA A N 1
ATOM 1421 C CA . ALA A 1 172 ? 0.521 5.741 11.017 1.00 90.69 172 ALA A CA 1
ATOM 1422 C C . ALA A 1 172 ? 1.007 6.823 10.043 1.00 90.69 172 ALA A C 1
ATOM 1424 O O . ALA A 1 172 ? 0.601 6.824 8.888 1.00 90.69 172 ALA A O 1
ATOM 1425 N N . GLU A 1 173 ? 1.940 7.685 10.459 1.00 90.31 173 GLU A N 1
ATOM 1426 C CA . GLU A 1 173 ? 2.503 8.751 9.617 1.00 90.31 173 GLU A CA 1
ATOM 1427 C C . GLU A 1 173 ? 3.336 8.216 8.442 1.00 90.31 173 GLU A C 1
ATOM 1429 O O . GLU A 1 173 ? 3.375 8.847 7.390 1.00 90.31 173 GLU A O 1
ATOM 1434 N N . LYS A 1 174 ? 3.993 7.057 8.583 1.00 90.44 174 LYS A N 1
ATOM 1435 C CA . LYS A 1 174 ? 4.759 6.442 7.483 1.00 90.44 174 LYS A CA 1
ATOM 1436 C C . LYS A 1 174 ? 3.883 5.776 6.433 1.00 90.44 174 LYS A C 1
ATOM 1438 O O . LYS A 1 174 ? 4.309 5.661 5.286 1.00 90.44 174 LYS A O 1
ATOM 1443 N N . VAL A 1 175 ? 2.725 5.274 6.849 1.00 90.62 175 VAL A N 1
ATOM 1444 C CA . VAL A 1 175 ? 1.771 4.591 5.971 1.00 90.62 175 VAL A CA 1
ATOM 1445 C C . VAL A 1 175 ? 0.786 5.585 5.358 1.00 90.62 175 VAL A C 1
ATOM 1447 O O . VAL A 1 175 ? 0.329 5.374 4.238 1.00 90.62 175 VAL A O 1
ATOM 1450 N N . ALA A 1 176 ? 0.470 6.664 6.078 1.00 90.44 176 ALA A N 1
ATOM 1451 C CA . ALA A 1 176 ? -0.406 7.715 5.599 1.00 90.44 176 ALA A CA 1
ATOM 1452 C C . ALA A 1 176 ? 0.153 8.382 4.341 1.00 90.44 176 ALA A C 1
ATOM 1454 O O . ALA A 1 176 ? 1.332 8.718 4.230 1.00 90.44 176 ALA A O 1
ATOM 1455 N N . GLU A 1 177 ? -0.748 8.599 3.401 1.00 87.94 177 GLU A N 1
ATOM 1456 C CA . GLU A 1 177 ? -0.524 9.338 2.179 1.00 87.94 177 GLU A CA 1
ATOM 1457 C C . GLU A 1 177 ? -1.160 10.720 2.299 1.00 87.94 177 GLU A C 1
ATOM 1459 O O . GLU A 1 177 ? -2.067 10.950 3.107 1.00 87.94 177 GLU A O 1
ATOM 1464 N N . THR A 1 178 ? -0.692 11.640 1.461 1.00 86.12 178 THR A N 1
ATOM 1465 C CA . THR A 1 178 ? -1.364 12.925 1.288 1.00 86.12 178 THR A CA 1
ATOM 1466 C C . THR A 1 178 ? -2.757 12.682 0.716 1.00 86.12 178 THR A C 1
ATOM 1468 O O . THR A 1 178 ? -2.958 11.797 -0.116 1.00 86.12 178 THR A O 1
ATOM 1471 N N . GLY A 1 179 ? -3.726 13.513 1.077 1.00 83.75 179 GLY A N 1
ATOM 1472 C CA . GLY A 1 179 ? -5.073 13.495 0.513 1.00 83.75 179 GLY A CA 1
ATOM 1473 C C . GLY A 1 179 ? -5.120 13.742 -0.998 1.00 83.75 179 GLY A C 1
ATOM 1474 O O . GLY A 1 179 ? -6.172 13.592 -1.608 1.00 83.75 179 GLY A O 1
ATOM 1475 N N . GLU A 1 180 ? -3.989 14.069 -1.636 1.00 83.06 180 GLU A N 1
ATOM 1476 C CA . GLU A 1 180 ? -3.845 14.235 -3.086 1.00 83.06 180 GLU A CA 1
ATOM 1477 C C . GLU A 1 180 ? -4.407 13.041 -3.867 1.00 83.06 180 GLU A C 1
ATOM 1479 O O . GLU A 1 180 ? -4.986 13.226 -4.941 1.00 83.06 180 GLU A O 1
ATOM 1484 N N . PHE A 1 181 ? -4.310 11.818 -3.330 1.00 82.56 181 PHE A N 1
ATOM 1485 C CA . PHE A 1 181 ? -4.853 10.639 -4.010 1.00 82.56 181 PHE A CA 1
ATOM 1486 C C . PHE A 1 181 ? -6.383 10.611 -4.086 1.00 82.56 181 PHE A C 1
ATOM 1488 O O . PHE A 1 181 ? -6.919 9.888 -4.920 1.00 82.56 181 PHE A O 1
ATOM 1495 N N . LEU A 1 182 ? -7.085 11.398 -3.267 1.00 84.88 182 LEU A N 1
ATOM 1496 C CA . LEU A 1 182 ? -8.537 11.579 -3.356 1.00 84.88 182 LEU A CA 1
ATOM 1497 C C . LEU A 1 182 ? -8.937 12.666 -4.369 1.00 84.88 182 LEU A C 1
ATOM 1499 O O . LEU A 1 182 ? -10.116 12.797 -4.685 1.00 84.88 182 LEU A O 1
ATOM 1503 N N . HIS A 1 183 ? -7.977 13.441 -4.884 1.00 82.06 183 HIS A N 1
ATOM 1504 C CA . HIS A 1 183 ? -8.222 14.581 -5.780 1.00 82.06 183 HIS A CA 1
ATOM 1505 C C . HIS A 1 183 ? -7.628 14.417 -7.182 1.00 82.06 183 HIS A C 1
ATOM 1507 O O . HIS A 1 183 ? -8.090 15.047 -8.132 1.00 82.06 183 HIS A O 1
ATOM 1513 N N . THR A 1 184 ? -6.589 13.601 -7.320 1.00 77.75 184 THR A N 1
ATOM 1514 C CA . THR A 1 184 ? -5.821 13.433 -8.561 1.00 77.75 184 THR A CA 1
ATOM 1515 C C . THR A 1 184 ? -5.955 12.020 -9.100 1.00 77.75 184 THR A C 1
ATOM 1517 O O . THR A 1 184 ? -6.583 11.170 -8.487 1.00 77.75 184 THR A O 1
ATOM 1520 N N . ASP A 1 185 ? -5.310 11.724 -10.223 1.00 73.81 185 ASP A N 1
ATOM 1521 C CA . ASP A 1 185 ? -5.199 10.365 -10.747 1.00 73.81 185 ASP A CA 1
ATOM 1522 C C . ASP A 1 185 ? -4.199 9.487 -9.963 1.00 73.81 185 ASP A C 1
ATOM 1524 O O . ASP A 1 185 ? -3.865 8.392 -10.414 1.00 73.81 185 ASP A O 1
ATOM 1528 N N . ALA A 1 186 ? -3.695 9.935 -8.805 1.00 72.38 186 ALA A N 1
ATOM 1529 C CA . ALA A 1 186 ? -2.789 9.150 -7.967 1.00 72.38 186 ALA A CA 1
ATOM 1530 C C . ALA A 1 186 ? -3.447 7.906 -7.343 1.00 72.38 186 ALA A C 1
ATOM 1532 O O . ALA A 1 186 ? -2.737 7.011 -6.890 1.00 72.38 186 ALA A O 1
ATOM 1533 N N . TRP A 1 187 ? -4.780 7.800 -7.368 1.00 72.50 187 TRP A N 1
ATOM 1534 C CA . TRP A 1 187 ? -5.487 6.550 -7.067 1.00 72.50 187 TRP A CA 1
ATOM 1535 C C . TRP A 1 187 ? -5.361 5.496 -8.176 1.00 72.50 187 TRP A C 1
ATOM 1537 O O . TRP A 1 187 ? -5.608 4.319 -7.908 1.00 72.50 187 TRP A O 1
ATOM 1547 N N . ARG A 1 188 ? -4.995 5.873 -9.414 1.00 71.12 188 ARG A N 1
ATOM 1548 C CA . ARG A 1 188 ? -4.849 4.909 -10.516 1.00 71.12 188 ARG A CA 1
ATOM 1549 C C . ARG A 1 188 ? -3.748 3.920 -10.151 1.00 71.12 188 ARG A C 1
ATOM 1551 O O . ARG A 1 188 ? -2.596 4.302 -9.968 1.00 71.12 188 ARG A O 1
ATOM 1558 N N . GLY A 1 189 ? -4.140 2.661 -9.979 1.00 71.94 189 GLY A N 1
ATOM 1559 C CA . GLY A 1 189 ? -3.227 1.580 -9.637 1.00 71.94 189 GLY A CA 1
ATOM 1560 C C . GLY A 1 189 ? -3.108 1.235 -8.147 1.00 71.94 189 GLY A C 1
ATOM 1561 O O . GLY A 1 189 ? -2.209 0.480 -7.784 1.00 71.94 189 GLY A O 1
ATOM 1562 N N . LYS A 1 190 ? -4.001 1.726 -7.285 1.00 80.88 190 LYS A N 1
ATOM 1563 C CA . LYS A 1 190 ? -4.117 1.232 -5.907 1.00 80.88 190 LYS A CA 1
ATOM 1564 C C . LYS A 1 190 ? -5.567 0.983 -5.516 1.00 80.88 190 LYS A C 1
ATOM 1566 O O . LYS A 1 190 ? -6.486 1.574 -6.080 1.00 80.88 190 LYS A O 1
ATOM 1571 N N . THR A 1 191 ? -5.760 0.096 -4.552 1.00 86.31 191 THR A N 1
ATOM 1572 C CA . THR A 1 191 ? -7.069 -0.231 -3.974 1.00 86.31 191 THR A CA 1
ATOM 1573 C C . THR A 1 191 ? -7.137 0.034 -2.480 1.00 86.31 191 THR A C 1
ATOM 1575 O O . THR A 1 191 ? -8.225 0.014 -1.914 1.00 86.31 191 THR A O 1
ATOM 1578 N N . LEU A 1 192 ? -6.004 0.360 -1.856 1.00 90.44 192 LEU A N 1
ATOM 1579 C CA . LEU A 1 192 ? -5.919 0.764 -0.459 1.00 90.44 192 LEU A CA 1
ATOM 1580 C C . LEU A 1 192 ? -5.336 2.172 -0.331 1.00 90.44 192 LEU A C 1
ATOM 1582 O O . LEU A 1 192 ? -4.539 2.617 -1.159 1.00 90.44 192 LEU A O 1
ATOM 1586 N N . GLY A 1 193 ? -5.713 2.863 0.736 1.00 91.00 193 GLY A N 1
ATOM 1587 C CA . GLY A 1 193 ? -5.125 4.139 1.117 1.00 91.00 193 GLY A CA 1
ATOM 1588 C C . GLY A 1 193 ? -5.221 4.359 2.618 1.00 91.00 193 GLY A C 1
ATOM 1589 O O . GLY A 1 193 ? -6.114 3.837 3.280 1.00 91.00 193 GLY A O 1
ATOM 1590 N N . VAL A 1 194 ? -4.307 5.150 3.163 1.00 92.69 194 VAL A N 1
ATOM 1591 C CA . VAL A 1 194 ? -4.451 5.714 4.507 1.00 92.69 194 VAL A CA 1
ATOM 1592 C C . VAL A 1 194 ? -4.317 7.215 4.369 1.00 92.69 194 VAL A C 1
ATOM 1594 O O . VAL A 1 194 ? -3.350 7.682 3.782 1.00 92.69 194 VAL A O 1
ATOM 1597 N N . THR A 1 195 ? -5.278 7.974 4.880 1.00 91.44 195 THR A N 1
ATOM 1598 C CA . THR A 1 195 ? -5.225 9.441 4.848 1.00 91.44 195 THR A CA 1
ATOM 1599 C C . THR A 1 195 ? -5.399 10.008 6.239 1.00 91.44 195 THR A C 1
ATOM 1601 O O . THR A 1 195 ? -6.087 9.436 7.087 1.00 91.44 195 THR A O 1
ATOM 1604 N N . LYS A 1 196 ? -4.803 11.174 6.458 1.00 89.12 196 LYS A N 1
ATOM 1605 C CA . LYS A 1 196 ? -5.032 11.974 7.652 1.00 89.12 196 LYS A CA 1
ATOM 1606 C C . LYS A 1 196 ? -6.057 13.069 7.325 1.00 89.12 196 LYS A C 1
ATOM 1608 O O . LYS A 1 196 ? -5.785 13.878 6.434 1.00 89.12 196 LYS A O 1
ATOM 1613 N N . PRO A 1 197 ? -7.222 13.128 7.993 1.00 86.25 197 PRO A N 1
ATOM 1614 C CA . PRO A 1 197 ? -8.078 14.298 7.899 1.00 86.25 197 PRO A CA 1
ATOM 1615 C C . PRO A 1 197 ? -7.339 15.537 8.416 1.00 86.25 197 PRO A C 1
ATOM 1617 O O . PRO A 1 197 ? -6.544 15.480 9.362 1.00 86.25 197 PRO A O 1
ATOM 1620 N N . ARG A 1 198 ? -7.625 16.687 7.810 1.00 83.50 198 ARG A N 1
ATOM 1621 C CA . ARG A 1 198 ? -7.259 17.985 8.360 1.00 83.50 198 ARG A CA 1
ATOM 1622 C C . ARG A 1 198 ? -7.859 18.077 9.759 1.00 83.50 198 ARG A C 1
ATOM 1624 O O . ARG A 1 198 ? -9.006 17.704 9.994 1.00 83.50 198 ARG A O 1
ATOM 1631 N N . PHE A 1 199 ? -7.025 18.496 10.699 1.00 69.19 199 PHE A N 1
ATOM 1632 C CA . PHE A 1 199 ? -7.287 18.381 12.128 1.00 69.19 199 PHE A CA 1
ATOM 1633 C C . PHE A 1 199 ? -8.682 18.900 12.525 1.00 69.19 199 PHE A C 1
ATOM 1635 O O . PHE A 1 199 ? -9.022 20.030 12.190 1.00 69.19 199 PHE A O 1
ATOM 1642 N N . ARG A 1 200 ? -9.458 18.066 13.241 1.00 68.56 200 ARG A N 1
ATOM 1643 C CA . ARG A 1 200 ? -10.852 18.299 13.691 1.00 68.56 200 ARG A CA 1
ATOM 1644 C C . ARG A 1 200 ? -11.892 18.581 12.598 1.00 68.56 200 ARG A C 1
ATOM 1646 O O . ARG A 1 200 ? -13.030 18.902 12.917 1.00 68.56 200 ARG A O 1
ATOM 1653 N N . CYS A 1 201 ? -11.550 18.446 11.322 1.00 77.88 201 CYS A N 1
ATOM 1654 C CA . CYS A 1 201 ? -12.476 18.697 10.223 1.00 77.88 201 CYS A CA 1
ATOM 1655 C C . CYS A 1 201 ? -13.100 17.386 9.729 1.00 77.88 201 CYS A C 1
ATOM 1657 O O . CYS A 1 201 ? -12.916 17.038 8.563 1.00 77.88 201 CYS A O 1
ATOM 1659 N N . PHE A 1 202 ? -13.777 16.642 10.612 1.00 84.94 202 PHE A N 1
ATOM 1660 C CA . PHE A 1 202 ? -14.552 15.457 10.234 1.00 84.94 202 PHE A CA 1
ATOM 1661 C C . PHE A 1 202 ? -15.749 15.209 11.162 1.00 84.94 202 PHE A C 1
ATOM 1663 O O . PHE A 1 202 ? -15.689 15.545 12.342 1.00 84.94 202 PHE A O 1
ATOM 1670 N N . TYR A 1 203 ? -16.815 14.601 10.641 1.00 82.88 203 TYR A N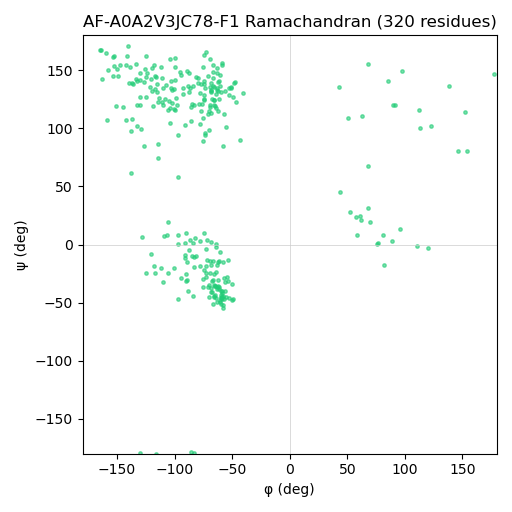 1
ATOM 1671 C CA . TYR A 1 203 ? -17.988 14.186 11.412 1.00 82.88 203 TYR A CA 1
ATOM 1672 C C . TYR A 1 203 ? -18.639 12.937 10.810 1.00 82.88 203 TYR A C 1
ATOM 1674 O O . TYR A 1 203 ? -18.649 12.756 9.592 1.00 82.88 203 TYR A O 1
ATOM 1682 N N . PHE A 1 204 ? -19.173 12.070 11.673 1.00 84.19 204 PHE A N 1
ATOM 1683 C CA . PHE A 1 204 ? -19.882 10.847 11.288 1.00 84.19 204 PHE A CA 1
ATOM 1684 C C . PHE A 1 204 ? -21.395 11.058 11.345 1.00 84.19 204 PHE A C 1
ATOM 1686 O O . PHE A 1 204 ? -21.884 11.734 12.246 1.00 84.19 204 PHE A O 1
ATOM 1693 N N . TYR A 1 205 ? -22.123 10.487 10.387 1.00 81.75 205 TYR A N 1
ATOM 1694 C CA . TYR A 1 205 ? -23.588 10.528 10.308 1.00 81.75 205 TYR A CA 1
ATOM 1695 C C . TYR A 1 205 ? -24.079 9.443 9.348 1.00 81.75 205 TYR A C 1
ATOM 1697 O O . TYR A 1 205 ? -23.413 9.200 8.351 1.00 81.75 205 TYR A O 1
ATOM 1705 N N . ASP A 1 206 ? -25.204 8.780 9.626 1.00 81.12 206 ASP A N 1
ATOM 1706 C CA . ASP A 1 206 ? -25.877 7.843 8.704 1.00 81.12 206 ASP A CA 1
ATOM 1707 C C . ASP A 1 206 ? -24.939 6.870 7.956 1.00 81.12 206 ASP A C 1
ATOM 1709 O O . ASP A 1 206 ? -25.050 6.687 6.745 1.00 81.12 206 ASP A O 1
ATOM 1713 N N . SER A 1 207 ? -23.977 6.252 8.659 1.00 85.69 207 SER A N 1
ATOM 1714 C CA . SER A 1 207 ? -22.918 5.382 8.092 1.00 85.69 207 SER A CA 1
ATOM 1715 C C . SER A 1 207 ? -21.971 6.051 7.082 1.00 85.69 207 SER A C 1
ATOM 1717 O O . SER A 1 207 ? -21.344 5.399 6.251 1.00 85.69 207 SER A O 1
ATOM 1719 N N . ARG A 1 208 ? -21.831 7.369 7.155 1.00 87.88 208 ARG A N 1
ATOM 1720 C CA . ARG A 1 208 ? -20.939 8.201 6.349 1.00 87.88 208 ARG A CA 1
ATOM 1721 C C . ARG A 1 208 ? -20.030 9.025 7.248 1.00 87.88 208 ARG A C 1
ATOM 1723 O O . ARG A 1 208 ? -20.276 9.203 8.441 1.00 87.88 208 ARG A O 1
ATOM 1730 N N . CYS A 1 209 ? -18.956 9.525 6.661 1.00 88.44 209 CYS A N 1
ATOM 1731 C CA . CYS A 1 209 ? -18.074 10.489 7.285 1.00 88.44 209 CYS A CA 1
ATOM 1732 C C . CYS A 1 209 ? -17.806 11.608 6.294 1.00 88.44 209 CYS A C 1
ATOM 1734 O O . CYS A 1 209 ? -17.232 11.366 5.225 1.00 88.44 209 CYS A O 1
ATOM 1736 N N . GLN A 1 210 ? -18.175 12.829 6.677 1.00 88.06 210 GLN A N 1
ATOM 1737 C CA . GLN A 1 210 ? -17.665 13.998 5.987 1.00 88.06 210 GLN A CA 1
ATOM 1738 C C . GLN A 1 210 ? -16.331 14.387 6.613 1.00 88.06 210 GLN A C 1
ATOM 1740 O O . GLN A 1 210 ? -16.222 14.447 7.836 1.00 88.06 210 GLN A O 1
ATOM 1745 N N . PHE A 1 211 ? -15.321 14.676 5.797 1.00 88.31 211 PHE A N 1
ATOM 1746 C CA . PHE A 1 211 ? -14.047 15.197 6.276 1.00 88.31 211 PHE A CA 1
ATOM 1747 C C . PHE A 1 211 ? -13.313 16.035 5.236 1.00 88.31 211 PHE A C 1
ATOM 1749 O O . PHE A 1 211 ? -13.541 15.912 4.038 1.00 88.31 211 PHE A O 1
ATOM 1756 N N . PHE A 1 212 ? -12.358 16.842 5.683 1.00 89.06 212 PHE A N 1
ATOM 1757 C CA . PHE A 1 212 ? -11.416 17.536 4.806 1.00 89.06 212 PHE A CA 1
ATOM 1758 C C . PHE A 1 212 ? -10.069 16.822 4.854 1.00 89.06 212 PHE A C 1
ATOM 1760 O O . PHE A 1 212 ? -9.605 16.477 5.937 1.00 89.06 212 PHE A O 1
ATOM 1767 N N . CYS A 1 213 ? -9.426 16.585 3.712 1.00 89.38 213 CYS A N 1
ATOM 1768 C CA . CYS A 1 213 ? -8.069 16.036 3.679 1.00 89.38 213 CYS A CA 1
ATOM 1769 C C . CYS A 1 213 ? -7.011 17.154 3.791 1.00 89.38 213 CYS A C 1
ATOM 1771 O O . CYS A 1 213 ? -7.338 18.332 3.941 1.00 89.38 213 CYS A O 1
ATOM 1773 N N . ASP A 1 214 ? -5.729 16.796 3.737 1.00 84.94 214 ASP A N 1
ATOM 1774 C CA . ASP A 1 214 ? -4.612 17.742 3.864 1.00 84.94 214 ASP A CA 1
ATOM 1775 C C . ASP A 1 214 ? -4.312 18.569 2.592 1.00 84.94 214 ASP A C 1
ATOM 1777 O O . ASP A 1 214 ? -3.373 19.367 2.588 1.00 84.94 214 ASP A O 1
ATOM 1781 N N . GLN A 1 215 ? -5.105 18.423 1.523 1.00 85.19 215 GLN A N 1
ATOM 1782 C CA . GLN A 1 215 ? -4.962 19.220 0.303 1.00 85.19 215 GLN A CA 1
ATOM 1783 C C . GLN A 1 215 ? -5.523 20.632 0.474 1.00 85.19 215 GLN A C 1
ATOM 1785 O O . GLN A 1 215 ? -6.613 20.836 1.009 1.00 85.19 215 GLN A O 1
ATOM 1790 N N . SER A 1 216 ? -4.799 21.623 -0.053 1.00 80.00 216 SER A N 1
ATOM 1791 C CA . SER A 1 216 ? -5.138 23.047 0.085 1.00 80.00 216 SER A CA 1
ATOM 1792 C C . SER A 1 216 ? -6.481 23.432 -0.541 1.00 80.00 216 SER A C 1
ATOM 1794 O O . SER A 1 216 ? -7.141 24.339 -0.045 1.00 80.00 216 SER A O 1
ATOM 1796 N N . VAL A 1 217 ? -6.889 22.736 -1.604 1.00 82.31 217 VAL A N 1
ATOM 1797 C CA . VAL A 1 217 ? -8.132 22.979 -2.360 1.00 82.31 217 VAL A CA 1
ATOM 1798 C C . VAL A 1 217 ? -9.213 21.929 -2.079 1.00 82.31 217 VAL A C 1
ATOM 1800 O O . VAL A 1 217 ? -10.131 21.749 -2.878 1.00 82.31 217 VAL A O 1
ATOM 1803 N N . CYS A 1 218 ? -9.105 21.197 -0.965 1.00 85.50 218 CYS A N 1
ATOM 1804 C CA . CYS A 1 218 ? -10.118 20.221 -0.580 1.00 85.50 218 CYS A CA 1
ATOM 1805 C C . CYS A 1 218 ? -11.442 20.929 -0.243 1.00 85.50 218 CYS A C 1
ATOM 1807 O O . CYS A 1 218 ? -11.506 21.726 0.690 1.00 85.50 218 CYS A O 1
ATOM 1809 N N . VAL A 1 219 ? -12.503 20.599 -0.983 1.00 85.88 219 VAL A N 1
ATOM 1810 C CA . VAL A 1 219 ? -13.879 21.088 -0.752 1.00 85.88 219 VAL A CA 1
ATOM 1811 C C . VAL A 1 219 ? -14.687 20.182 0.187 1.00 85.88 219 VAL A C 1
ATOM 1813 O O . VAL A 1 219 ? -15.892 20.351 0.325 1.00 85.88 219 VAL A O 1
ATOM 1816 N N . GLY A 1 220 ? -14.019 19.219 0.823 1.00 88.75 220 GLY A N 1
ATOM 1817 C CA . GLY A 1 220 ? -14.638 18.168 1.618 1.00 88.75 220 GLY A CA 1
ATOM 1818 C C . GLY A 1 220 ? -14.798 16.865 0.836 1.00 88.75 220 GLY A C 1
ATOM 1819 O O . GLY A 1 220 ? -14.961 16.840 -0.385 1.00 88.75 220 GLY A O 1
ATOM 1820 N N . HIS A 1 221 ? -14.726 15.767 1.570 1.00 89.81 221 HIS A N 1
ATOM 1821 C CA . HIS A 1 221 ? -15.051 14.418 1.142 1.00 89.81 221 HIS A CA 1
ATOM 1822 C C . HIS A 1 221 ? -16.220 13.937 1.972 1.00 89.81 221 HIS A C 1
ATOM 1824 O O . HIS A 1 221 ? -16.289 14.242 3.156 1.00 89.81 221 HIS A O 1
ATOM 1830 N N . ASP A 1 222 ? -17.091 13.152 1.364 1.00 90.75 222 ASP A N 1
ATOM 1831 C CA . ASP A 1 222 ? -18.190 12.501 2.051 1.00 90.75 222 ASP A CA 1
ATOM 1832 C C . ASP A 1 222 ? -18.211 11.040 1.613 1.00 90.75 222 ASP A C 1
ATOM 1834 O O . ASP A 1 222 ? -18.577 10.725 0.477 1.00 90.75 222 ASP A O 1
ATOM 1838 N N . LEU A 1 223 ? -17.693 10.168 2.476 1.00 90.50 223 LEU A N 1
ATOM 1839 C CA . LEU A 1 223 ? -17.453 8.763 2.161 1.00 90.50 223 LEU A CA 1
ATOM 1840 C C . LEU A 1 223 ? -18.309 7.865 3.040 1.00 90.50 223 LEU A C 1
ATOM 1842 O O . LEU A 1 223 ? -18.485 8.126 4.228 1.00 90.50 223 LEU A O 1
ATOM 1846 N N . GLU A 1 224 ? -18.777 6.763 2.463 1.00 90.56 224 GLU A N 1
ATOM 1847 C CA . GLU A 1 224 ? -19.376 5.681 3.237 1.00 90.56 224 GLU A CA 1
ATOM 1848 C C . GLU A 1 224 ? -18.340 5.080 4.193 1.00 90.56 224 GLU A C 1
ATOM 1850 O O . GLU A 1 224 ? -17.170 4.872 3.847 1.00 90.56 224 GLU A O 1
ATOM 1855 N N . VAL A 1 225 ? -18.801 4.782 5.397 1.00 86.50 225 VAL A N 1
ATOM 1856 C CA . VAL A 1 225 ? -18.047 4.145 6.462 1.00 86.50 225 VAL A CA 1
ATOM 1857 C C . VAL A 1 225 ? -18.625 2.759 6.649 1.00 86.50 225 VAL A C 1
ATOM 1859 O O . VAL A 1 225 ? -19.816 2.583 6.894 1.00 86.50 225 VAL A O 1
ATOM 1862 N N . GLU A 1 226 ? -17.777 1.752 6.521 1.00 81.00 226 GLU A N 1
ATOM 1863 C CA . GLU A 1 226 ? -18.197 0.386 6.775 1.00 81.00 226 GLU A CA 1
ATOM 1864 C C . GLU A 1 226 ? -18.439 0.206 8.278 1.00 81.00 226 GLU A C 1
ATOM 1866 O O . GLU A 1 226 ? -17.500 0.311 9.070 1.00 81.00 226 GLU A O 1
ATOM 1871 N N . ALA A 1 227 ? -19.693 -0.060 8.659 1.00 58.28 227 ALA A N 1
ATOM 1872 C CA . ALA A 1 227 ? -20.077 -0.314 10.044 1.00 58.28 227 ALA A CA 1
ATOM 1873 C C . ALA A 1 227 ? -19.165 -1.392 10.675 1.00 58.28 227 ALA A C 1
ATOM 1875 O O . ALA A 1 227 ? -18.839 -2.401 10.036 1.00 58.28 227 ALA A O 1
ATOM 1876 N N . GLY A 1 228 ? -18.686 -1.146 11.903 1.00 52.69 228 GLY A N 1
ATOM 1877 C CA . GLY A 1 228 ? -17.842 -2.082 12.662 1.00 52.69 228 GLY A CA 1
ATOM 1878 C C . GLY A 1 228 ? -18.518 -3.458 12.746 1.00 52.69 228 GLY A C 1
ATOM 1879 O O . GLY A 1 228 ? -19.720 -3.544 12.927 1.00 52.69 228 GLY A O 1
ATOM 1880 N N . GLY A 1 229 ? -17.842 -4.583 12.525 1.00 37.41 229 GLY A N 1
ATOM 1881 C CA . GLY A 1 229 ? -16.704 -4.989 13.340 1.00 37.41 229 GLY A CA 1
ATOM 1882 C C . GLY A 1 229 ? -17.184 -5.334 14.751 1.00 37.41 229 GLY A C 1
ATOM 1883 O O . GLY A 1 229 ? -16.890 -4.588 15.677 1.00 37.41 229 GLY A O 1
ATOM 1884 N N . GLU A 1 230 ? -17.955 -6.417 14.899 1.00 33.25 230 GLU A N 1
ATOM 1885 C CA . GLU A 1 230 ? -18.368 -6.960 16.198 1.00 33.25 230 GLU A CA 1
ATOM 1886 C C . GLU A 1 230 ? -17.123 -7.283 17.036 1.00 33.25 230 GLU A C 1
ATOM 1888 O O . GLU A 1 230 ? -16.332 -8.162 16.701 1.00 33.25 230 GLU A O 1
ATOM 1893 N N . GLY A 1 231 ? -16.933 -6.534 18.120 1.00 29.98 231 GLY A N 1
ATOM 1894 C CA . GLY A 1 231 ? -15.771 -6.623 18.995 1.00 29.98 231 GLY A CA 1
ATOM 1895 C C . GLY A 1 231 ? -16.156 -6.547 20.467 1.00 29.98 231 GLY A C 1
ATOM 1896 O O . GLY A 1 231 ? -15.727 -5.631 21.151 1.00 29.98 231 GLY A O 1
ATOM 1897 N N . GLY A 1 232 ? -16.959 -7.518 20.919 1.00 27.75 232 GLY A N 1
ATOM 1898 C CA . GLY A 1 232 ? -16.917 -8.130 22.255 1.00 27.75 232 GLY A CA 1
ATOM 1899 C C . GLY A 1 232 ? -17.183 -7.271 23.500 1.00 27.75 232 GLY A C 1
ATOM 1900 O O . GLY A 1 232 ? -16.304 -6.553 23.967 1.00 27.75 232 GLY A O 1
ATOM 1901 N N . GLY A 1 233 ? -18.333 -7.523 24.138 1.00 24.97 233 GLY A N 1
ATOM 1902 C CA . GLY A 1 233 ? -18.548 -7.287 25.570 1.00 24.97 233 GLY A CA 1
ATOM 1903 C C . GLY A 1 233 ? -19.968 -6.858 25.932 1.00 24.97 233 GLY A C 1
ATOM 1904 O O . GLY A 1 233 ? -20.202 -5.678 26.160 1.00 24.97 233 GLY A O 1
ATOM 1905 N N . LYS A 1 234 ? -20.907 -7.810 26.029 1.00 32.59 234 LYS A N 1
ATOM 1906 C CA . LYS A 1 234 ? -22.126 -7.619 26.831 1.00 32.59 234 LYS A CA 1
ATOM 1907 C C . LYS A 1 234 ? -21.721 -7.522 28.309 1.00 32.59 234 LYS A C 1
ATOM 1909 O O . LYS A 1 234 ? -21.103 -8.452 28.816 1.00 32.59 234 LYS A O 1
ATOM 1914 N N . GLY A 1 235 ? -22.107 -6.440 28.970 1.00 26.77 235 GLY A N 1
ATOM 1915 C CA . GLY A 1 235 ? -22.456 -6.398 30.394 1.00 26.77 235 GLY A CA 1
ATOM 1916 C C . GLY A 1 235 ? -23.711 -5.528 30.457 1.00 26.77 235 GLY A C 1
ATOM 1917 O O . GLY A 1 235 ? -23.684 -4.418 29.938 1.00 26.77 235 GLY A O 1
ATOM 1918 N N . GLU A 1 236 ? -24.896 -6.091 30.714 1.00 26.62 236 GLU A N 1
ATOM 1919 C CA . GLU A 1 236 ? -25.474 -6.211 32.070 1.00 26.62 236 GLU A CA 1
ATOM 1920 C C . GLU A 1 236 ? -25.422 -4.839 32.764 1.00 26.62 236 GLU A C 1
ATOM 1922 O O . GLU A 1 236 ? -24.338 -4.357 33.057 1.00 26.62 236 GLU A O 1
ATOM 1927 N N . GLY A 1 237 ? -26.490 -4.084 33.001 1.00 24.00 237 GLY A N 1
ATOM 1928 C CA . GLY A 1 237 ? -27.899 -4.379 33.240 1.00 24.00 237 GLY A CA 1
ATOM 1929 C C . GLY A 1 237 ? -28.336 -3.440 34.380 1.00 24.00 237 GLY A C 1
ATOM 1930 O O . GLY A 1 237 ? -27.584 -3.300 35.338 1.00 24.00 237 GLY A O 1
ATOM 1931 N N . GLY A 1 238 ? -29.514 -2.814 34.269 1.00 24.66 238 GLY A N 1
ATOM 1932 C CA . GLY A 1 238 ? -30.185 -2.061 35.348 1.00 24.66 238 GLY A CA 1
ATOM 1933 C C . GLY A 1 238 ? -29.750 -0.590 35.496 1.00 24.66 238 GLY A C 1
ATOM 1934 O O . GLY A 1 238 ? -28.579 -0.278 35.342 1.00 24.66 238 GLY A O 1
ATOM 1935 N N . GLU A 1 239 ? -30.614 0.387 35.770 1.00 27.38 239 GLU A N 1
ATOM 1936 C CA . GLU A 1 239 ? -32.001 0.353 36.239 1.00 27.38 239 GLU A CA 1
ATOM 1937 C C . GLU A 1 239 ? -32.799 1.539 35.678 1.00 27.38 239 GLU A C 1
ATOM 1939 O O . GLU A 1 239 ? -32.263 2.584 35.308 1.00 27.38 239 GLU A O 1
ATOM 1944 N N . GLU A 1 240 ? -34.101 1.299 35.599 1.00 30.23 240 GLU A N 1
ATOM 1945 C CA . GLU A 1 240 ? -35.172 2.182 35.166 1.00 30.23 240 GLU A CA 1
ATOM 1946 C C . GLU A 1 240 ? -35.342 3.355 36.146 1.00 30.23 240 GLU A C 1
ATOM 1948 O O . GLU A 1 240 ? -35.326 3.172 37.361 1.00 30.23 240 GLU A O 1
ATOM 1953 N N . GLY A 1 241 ? -35.516 4.570 35.621 1.00 27.50 241 GLY A N 1
ATOM 1954 C CA . GLY A 1 241 ? -35.946 5.723 36.410 1.00 27.50 241 GLY A CA 1
ATOM 1955 C C . GLY A 1 241 ? -37.469 5.830 36.398 1.00 27.50 241 GLY A C 1
ATOM 1956 O O . GLY A 1 241 ? -38.041 6.277 35.405 1.00 27.50 241 GLY A O 1
ATOM 1957 N N . GLU A 1 242 ? -38.114 5.428 37.492 1.00 29.34 242 GLU A N 1
ATOM 1958 C CA . GLU A 1 242 ? -39.517 5.732 37.785 1.00 29.34 242 GLU A CA 1
ATOM 1959 C C . GLU A 1 242 ? -39.650 7.067 38.545 1.00 29.34 242 GLU A C 1
ATOM 1961 O O . GLU A 1 242 ? -38.944 7.298 39.521 1.00 29.34 242 GLU A O 1
ATOM 1966 N N . GLY A 1 243 ? -40.630 7.886 38.139 1.00 26.80 243 GLY A N 1
ATOM 1967 C CA . GLY A 1 243 ? -41.638 8.426 39.065 1.00 26.80 243 GLY A CA 1
ATOM 1968 C C . GLY A 1 243 ? -41.408 9.775 39.769 1.00 26.80 243 GLY A C 1
ATOM 1969 O O . GLY A 1 243 ? -40.541 9.884 40.623 1.00 26.80 243 GLY A O 1
ATOM 1970 N N . GLY A 1 244 ? -42.343 10.710 39.508 1.00 25.23 244 GLY A N 1
ATOM 1971 C CA . GLY A 1 244 ? -42.883 11.724 40.445 1.00 25.23 244 GLY A CA 1
ATOM 1972 C C . GLY A 1 244 ? -41.947 12.849 40.921 1.00 25.23 244 GLY A C 1
ATOM 1973 O O . GLY A 1 244 ? -40.739 12.704 40.942 1.00 25.23 244 GLY A O 1
ATOM 1974 N N . GLU A 1 245 ? -42.389 14.027 41.351 1.00 28.67 245 GLU A N 1
ATOM 1975 C CA . GLU A 1 245 ? -43.708 14.615 41.583 1.00 28.67 245 GLU A CA 1
ATOM 1976 C C . GLU A 1 245 ? -43.529 16.144 41.705 1.00 28.67 245 GLU A C 1
ATOM 1978 O O . GLU A 1 245 ? -42.417 16.664 41.818 1.00 28.67 245 GLU A O 1
ATOM 1983 N N . GLU A 1 246 ? -44.659 16.838 41.651 1.00 31.30 246 GLU A N 1
ATOM 1984 C CA . GLU A 1 246 ? -44.871 18.282 41.713 1.00 31.30 246 GLU A CA 1
ATOM 1985 C C . GLU A 1 246 ? -44.344 18.961 42.995 1.00 31.30 246 GLU A C 1
ATOM 1987 O O . GLU A 1 246 ? -44.264 18.363 44.066 1.00 31.30 246 GLU A O 1
ATOM 1992 N N . GLY A 1 247 ? -44.068 20.267 42.897 1.00 30.41 247 GLY A N 1
ATOM 1993 C CA . GLY A 1 247 ? -43.816 21.140 44.042 1.00 30.41 247 GLY A CA 1
ATOM 1994 C C . GLY A 1 247 ? -44.053 22.610 43.691 1.00 30.41 247 GLY A C 1
ATOM 1995 O O . GLY A 1 247 ? -43.276 23.215 42.956 1.00 30.41 247 GLY A O 1
ATOM 1996 N N . GLU A 1 248 ? -45.155 23.156 44.204 1.00 29.75 248 GLU A N 1
ATOM 1997 C CA . GLU A 1 248 ? -45.592 24.553 44.106 1.00 29.75 248 GLU A CA 1
ATOM 1998 C C . GLU A 1 248 ? -44.789 25.522 45.006 1.00 29.75 248 GLU A C 1
ATOM 2000 O O . GLU A 1 248 ? -44.195 25.124 46.007 1.00 29.75 248 GLU A O 1
ATOM 2005 N N . GLY A 1 249 ? -44.895 26.825 44.697 1.00 29.48 249 GLY A N 1
ATOM 2006 C CA . GLY A 1 249 ? -44.487 27.970 45.532 1.00 29.48 249 GLY A CA 1
ATOM 2007 C C . GLY A 1 249 ? -43.292 28.724 44.932 1.00 29.48 249 GLY A C 1
ATOM 2008 O O . GLY A 1 249 ? -42.228 28.155 44.767 1.00 29.48 249 GLY A O 1
ATOM 2009 N N . GLY A 1 250 ? -43.341 29.990 44.513 1.00 26.92 250 GLY A N 1
ATOM 2010 C CA . GLY A 1 250 ? -44.160 31.120 44.932 1.00 26.92 250 GLY A CA 1
ATOM 2011 C C . GLY A 1 250 ? -43.247 32.159 45.591 1.00 26.92 250 GLY A C 1
ATOM 2012 O O . GLY A 1 250 ? -42.888 31.961 46.738 1.00 26.92 250 GLY A O 1
ATOM 2013 N N . GLU A 1 251 ? -42.858 33.227 44.880 1.00 30.92 251 GLU A N 1
ATOM 2014 C CA . GLU A 1 251 ? -42.884 34.624 45.363 1.00 30.92 251 GLU A CA 1
ATOM 2015 C C . GLU A 1 251 ? -42.307 35.626 44.348 1.00 30.92 251 GLU A C 1
ATOM 2017 O O . GLU A 1 251 ? -41.425 35.335 43.544 1.00 30.92 251 GLU A O 1
ATOM 2022 N N . LYS A 1 252 ? -42.902 36.822 44.385 1.00 31.09 252 LYS A N 1
ATOM 2023 C CA . LYS A 1 252 ? -42.699 37.969 43.499 1.00 31.09 252 LYS A CA 1
ATOM 2024 C C . LYS A 1 252 ? -41.461 38.773 43.897 1.00 31.09 252 LYS A C 1
ATOM 2026 O O . LYS A 1 252 ? -41.254 39.041 45.075 1.00 31.09 252 LYS A O 1
ATOM 2031 N N . GLY A 1 253 ? -40.757 39.299 42.899 1.00 32.38 253 GLY A N 1
ATOM 2032 C CA . GLY A 1 253 ? -39.847 40.433 43.043 1.00 32.38 253 GLY A CA 1
ATOM 2033 C C . GLY A 1 253 ? -39.943 41.325 41.809 1.00 32.38 253 GLY A C 1
ATOM 2034 O O . GLY A 1 253 ? -39.516 40.935 40.728 1.00 32.38 253 GLY A O 1
ATOM 2035 N N . GLU A 1 254 ? -40.561 42.494 41.967 1.00 29.58 254 GLU A N 1
ATOM 2036 C CA . GLU A 1 254 ? -40.618 43.560 40.965 1.00 29.58 254 GLU A CA 1
ATOM 2037 C C . GLU A 1 254 ? -39.312 44.367 40.965 1.00 29.58 254 GLU A C 1
ATOM 2039 O O . GLU A 1 254 ? -38.771 44.671 42.028 1.00 29.58 254 GLU A O 1
ATOM 2044 N N . GLY A 1 255 ? -38.860 44.798 39.782 1.00 30.03 255 GLY A N 1
ATOM 2045 C CA . GLY A 1 255 ? -37.944 45.932 39.663 1.00 30.03 255 GLY A CA 1
ATOM 2046 C C . GLY A 1 255 ? -37.033 45.912 38.436 1.00 30.03 255 GLY A C 1
ATOM 2047 O O . GLY A 1 255 ? -36.096 45.127 38.382 1.00 30.03 255 GLY A O 1
ATOM 2048 N N . GLY A 1 256 ? -37.232 46.871 37.524 1.00 28.47 256 GLY A N 1
ATOM 2049 C CA . GLY A 1 256 ? -36.123 47.466 36.765 1.00 28.47 256 GLY A CA 1
ATOM 2050 C C . GLY A 1 256 ? -36.196 47.375 35.242 1.00 28.47 256 GLY A C 1
ATOM 2051 O O . GLY A 1 256 ? -35.868 46.363 34.644 1.00 28.47 256 GLY A O 1
ATOM 2052 N N . GLU A 1 257 ? -36.575 48.493 34.632 1.00 28.98 257 GLU A N 1
ATOM 2053 C CA . GLU A 1 257 ? -36.621 48.802 33.202 1.00 28.98 257 GLU A CA 1
ATOM 2054 C C . GLU A 1 257 ? -35.288 48.710 32.410 1.00 28.98 257 GLU A C 1
ATOM 2056 O O . GLU A 1 257 ? -34.227 49.068 32.918 1.00 28.98 257 GLU A O 1
ATOM 2061 N N . LYS A 1 258 ? -35.467 48.460 31.094 1.00 30.19 258 LYS A N 1
ATOM 2062 C CA . LYS A 1 258 ? -34.697 48.876 29.887 1.00 30.19 258 LYS A CA 1
ATOM 2063 C C . LYS A 1 258 ? -33.544 48.003 29.361 1.00 30.19 258 LYS A C 1
ATOM 2065 O O . LYS A 1 258 ? -32.481 47.929 29.961 1.00 30.19 258 LYS A O 1
ATOM 2070 N N . GLY A 1 259 ? -33.713 47.554 28.107 1.00 28.22 259 GLY A N 1
ATOM 2071 C CA . GLY A 1 259 ? -32.603 47.328 27.170 1.00 28.22 259 GLY A CA 1
ATOM 2072 C C . GLY A 1 259 ? -32.844 46.287 26.069 1.00 28.22 259 GLY A C 1
ATOM 2073 O O . GLY A 1 259 ? -32.403 45.165 26.223 1.00 28.22 259 GLY A O 1
ATOM 2074 N N . GLU A 1 260 ? -33.540 46.698 25.005 1.00 29.89 260 GLU A N 1
ATOM 2075 C CA . GLU A 1 260 ? -33.358 46.378 23.568 1.00 29.89 260 GLU A CA 1
ATOM 2076 C C . GLU A 1 260 ? -33.040 44.946 23.050 1.00 29.89 260 GLU A C 1
ATOM 2078 O O . GLU A 1 260 ? -32.168 44.220 23.509 1.00 29.89 260 GLU A O 1
ATOM 2083 N N . GLU A 1 261 ? -33.771 44.611 21.982 1.00 32.16 261 GLU A N 1
ATOM 2084 C CA . GLU A 1 261 ? -33.843 43.375 21.196 1.00 32.16 261 GLU A CA 1
ATOM 2085 C C . GLU A 1 261 ? -32.507 42.786 20.693 1.00 32.16 261 GLU A C 1
ATOM 2087 O O . GLU A 1 261 ? -31.725 43.454 20.019 1.00 32.16 261 GLU A O 1
ATOM 2092 N N . ALA A 1 262 ? -32.353 41.464 20.833 1.00 30.16 262 ALA A N 1
ATOM 2093 C CA . ALA A 1 262 ? -31.710 40.614 19.829 1.00 30.16 262 ALA A CA 1
ATOM 2094 C C . ALA A 1 262 ? -32.307 39.197 19.906 1.00 30.16 262 ALA A C 1
ATOM 2096 O O . ALA A 1 262 ? -32.273 38.551 20.948 1.00 30.16 262 ALA A O 1
ATOM 2097 N N . GL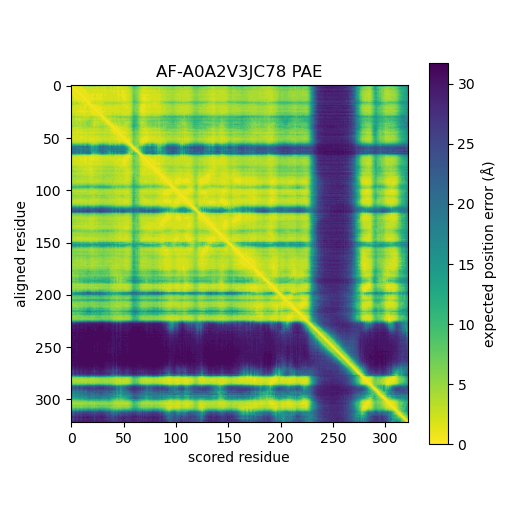Y A 1 263 ? -32.916 38.735 18.811 1.00 28.45 263 GLY A N 1
ATOM 2098 C CA . GLY A 1 263 ? -33.636 37.464 18.753 1.00 28.45 263 GLY A CA 1
ATOM 2099 C C . GLY A 1 263 ? -32.721 36.241 18.843 1.00 28.45 263 GLY A C 1
ATOM 2100 O O . GLY A 1 263 ? -31.909 35.997 17.951 1.00 28.45 263 GLY A O 1
ATOM 2101 N N . GLU A 1 264 ? -32.922 35.433 19.881 1.00 27.59 264 GLU A N 1
ATOM 2102 C CA . GLU A 1 264 ? -32.379 34.083 20.009 1.00 27.59 264 GLU A CA 1
ATOM 2103 C C . GLU A 1 264 ? -33.208 33.099 19.167 1.00 27.59 264 GLU A C 1
ATOM 2105 O O . GLU A 1 264 ? -34.411 32.918 19.365 1.00 27.59 264 GLU A O 1
ATOM 2110 N N . ARG A 1 265 ? -32.556 32.431 18.211 1.00 33.69 265 ARG A N 1
ATOM 2111 C CA . ARG A 1 265 ? -33.031 31.160 17.652 1.00 33.69 265 ARG A CA 1
ATOM 2112 C C . ARG A 1 265 ? -32.243 30.060 18.349 1.00 33.69 265 ARG A C 1
ATOM 2114 O O . ARG A 1 265 ? -31.028 30.011 18.204 1.00 33.69 265 ARG A O 1
ATOM 2121 N N . GLY A 1 266 ? -32.967 29.235 19.103 1.00 27.47 266 GLY A N 1
ATOM 2122 C CA . GLY A 1 266 ? -32.442 28.255 20.047 1.00 27.47 266 GLY A CA 1
ATOM 2123 C C . GLY A 1 266 ? -31.296 27.395 19.521 1.00 27.47 266 GLY A C 1
ATOM 2124 O O . GLY A 1 266 ? -31.435 26.663 18.537 1.00 27.47 266 GLY A O 1
ATOM 2125 N N . GLU A 1 267 ? -30.185 27.457 20.246 1.00 29.30 267 GLU A N 1
ATOM 2126 C CA . GLU A 1 267 ? -29.180 26.407 20.299 1.00 29.30 267 GLU A CA 1
ATOM 2127 C C . GLU A 1 267 ? -29.797 25.226 21.053 1.00 29.30 267 GLU A C 1
ATOM 2129 O O . GLU A 1 267 ? -29.893 25.211 22.275 1.00 29.30 267 GLU A O 1
ATOM 2134 N N . GLY A 1 268 ? -30.295 24.243 20.304 1.00 29.19 268 GLY A N 1
ATOM 2135 C CA . GLY A 1 268 ? -30.490 22.913 20.859 1.00 29.19 268 GLY A CA 1
ATOM 2136 C C . GLY A 1 268 ? -29.115 22.307 21.097 1.00 29.19 268 GLY A C 1
ATOM 2137 O O . GLY A 1 268 ? -28.353 22.172 20.135 1.00 29.19 268 GLY A O 1
ATOM 2138 N N . ASP A 1 269 ? -28.830 21.969 22.354 1.00 33.94 269 ASP A N 1
ATOM 2139 C CA . ASP A 1 269 ? -27.671 21.208 22.821 1.00 33.94 269 ASP A CA 1
ATOM 2140 C C . ASP A 1 269 ? -27.396 20.006 21.906 1.00 33.94 269 ASP A C 1
ATOM 2142 O O . ASP A 1 269 ? -27.887 18.892 22.091 1.00 33.94 269 ASP A O 1
ATOM 2146 N N . ARG A 1 270 ? -26.575 20.221 20.878 1.00 38.28 270 ARG A N 1
ATOM 2147 C CA . ARG A 1 270 ? -25.711 19.172 20.363 1.00 38.28 270 ARG A CA 1
ATOM 2148 C C . ARG A 1 270 ? -24.489 19.257 21.234 1.00 38.28 270 ARG A C 1
ATOM 2150 O O . ARG A 1 270 ? -23.700 20.183 21.074 1.00 38.28 270 ARG A O 1
ATOM 2157 N N . GLU A 1 271 ? -24.351 18.297 22.134 1.00 32.53 271 GLU A N 1
ATOM 2158 C CA . GLU A 1 271 ? -23.122 18.062 22.872 1.00 32.53 271 GLU A CA 1
ATOM 2159 C C . GLU A 1 271 ? -22.007 17.795 21.843 1.00 32.53 271 GLU A C 1
ATOM 2161 O O . GLU A 1 271 ? -21.749 16.675 21.398 1.00 32.53 271 GLU A O 1
ATOM 2166 N N . SER A 1 272 ? -21.404 18.871 21.336 1.00 36.19 272 SER A N 1
ATOM 2167 C CA . SER A 1 272 ? -20.284 18.811 20.423 1.00 36.19 272 SER A CA 1
ATOM 2168 C C . SER A 1 272 ? -19.102 18.406 21.278 1.00 36.19 272 SER A C 1
ATOM 2170 O O . SER A 1 272 ? -18.505 19.242 21.955 1.00 36.19 272 SER A O 1
ATOM 2172 N N . VAL A 1 273 ? -18.801 17.110 21.299 1.00 40.03 273 VAL A N 1
ATOM 2173 C CA . VAL A 1 273 ? -17.606 16.584 21.955 1.00 40.03 273 VAL A CA 1
ATOM 2174 C C . VAL A 1 273 ? -16.404 17.313 21.354 1.00 40.03 273 VAL A C 1
ATOM 2176 O O . VAL A 1 273 ? -15.981 17.041 20.228 1.00 40.03 273 VAL A O 1
ATOM 2179 N N . GLU A 1 274 ? -15.880 18.308 22.072 1.00 34.66 274 GLU A N 1
ATOM 2180 C CA . GLU A 1 274 ? -14.741 19.094 21.619 1.00 34.66 274 GLU A CA 1
ATOM 2181 C C . GLU A 1 274 ? -13.481 18.226 21.733 1.00 34.66 274 GLU A C 1
ATOM 2183 O O . GLU A 1 274 ? -12.836 18.129 22.777 1.00 34.66 274 GLU A O 1
ATOM 2188 N N . ILE A 1 275 ? -13.115 17.562 20.636 1.00 42.59 275 ILE A N 1
ATOM 2189 C CA . ILE A 1 275 ? -11.939 16.689 20.577 1.00 42.59 275 ILE A CA 1
ATOM 2190 C C . ILE A 1 275 ? -10.676 17.558 20.508 1.00 42.59 275 ILE A C 1
ATOM 2192 O O . ILE A 1 275 ? -10.178 17.901 19.428 1.00 42.59 275 ILE A O 1
ATOM 2196 N N . LYS A 1 276 ? -10.114 17.930 21.663 1.00 35.91 276 LYS A N 1
ATOM 2197 C CA . LYS A 1 276 ? -8.809 18.599 21.714 1.00 35.91 276 LYS A CA 1
ATOM 2198 C C . LYS A 1 276 ? -7.653 17.612 21.521 1.00 35.91 276 LYS A C 1
ATOM 2200 O O . LYS A 1 276 ? -7.254 16.941 22.456 1.00 35.91 276 LYS A O 1
ATOM 2205 N N . GLY A 1 277 ? -7.046 17.598 20.328 1.00 50.06 277 GLY A N 1
ATOM 2206 C CA . GLY A 1 277 ? -5.677 17.074 20.142 1.00 50.06 277 GLY A CA 1
ATOM 2207 C C . GLY A 1 277 ? -5.519 15.771 19.357 1.00 50.06 277 GLY A C 1
ATOM 2208 O O . GLY A 1 277 ? -4.381 15.363 19.137 1.00 50.06 277 GLY A O 1
ATOM 2209 N N . ASP A 1 278 ? -6.603 15.141 18.899 1.00 63.72 278 ASP A N 1
ATOM 2210 C CA . ASP A 1 278 ? -6.506 13.789 18.339 1.00 63.72 278 ASP A CA 1
ATOM 2211 C C . ASP A 1 278 ? -5.862 13.723 16.948 1.00 63.72 278 ASP A C 1
ATOM 2213 O O . ASP A 1 278 ? -6.174 14.494 16.032 1.00 63.72 278 ASP A O 1
ATOM 2217 N N . LYS A 1 279 ? -4.945 12.766 16.793 1.00 79.50 279 LYS A N 1
ATOM 2218 C CA . LYS A 1 279 ? -4.334 12.399 15.518 1.00 79.50 279 LYS A CA 1
ATOM 2219 C C . LYS A 1 279 ? -5.077 11.186 14.972 1.00 79.50 279 LYS A C 1
ATOM 2221 O O . LYS A 1 279 ? -4.740 10.047 15.284 1.00 79.50 279 LYS A O 1
ATOM 2226 N N . VAL A 1 280 ? -6.062 11.471 14.129 1.00 85.44 280 VAL A N 1
ATOM 2227 C CA . VAL A 1 280 ? -6.906 10.467 13.480 1.00 85.44 280 VAL A CA 1
ATOM 2228 C C . VAL A 1 280 ? -6.365 10.116 12.096 1.00 85.44 280 VAL A C 1
ATOM 2230 O O . VAL A 1 280 ? -5.826 10.977 11.401 1.00 85.44 280 VAL A O 1
ATOM 2233 N N . PHE A 1 281 ? -6.518 8.857 11.693 1.00 89.94 281 PHE A N 1
ATOM 2234 C CA . PHE A 1 281 ? -6.219 8.363 10.351 1.00 89.94 281 PHE A CA 1
ATOM 2235 C C . PHE A 1 281 ? -7.377 7.503 9.846 1.00 89.94 281 PHE A C 1
ATOM 2237 O O . PHE A 1 281 ? -7.945 6.710 10.597 1.00 89.94 281 PHE A O 1
ATOM 2244 N N . PHE A 1 282 ? -7.706 7.626 8.564 1.00 91.75 282 PHE A N 1
ATOM 2245 C CA . PHE A 1 282 ? -8.721 6.807 7.910 1.00 91.75 282 PHE A CA 1
ATOM 2246 C C . PHE A 1 282 ? -8.058 5.770 7.022 1.00 91.75 282 PHE A C 1
ATOM 2248 O O . PHE A 1 282 ? -7.292 6.120 6.122 1.00 91.75 282 PHE A O 1
ATOM 2255 N N . VAL A 1 283 ? -8.370 4.501 7.275 1.00 92.69 283 VAL A N 1
ATOM 2256 C CA . VAL A 1 283 ? -8.028 3.392 6.384 1.00 92.69 283 VAL A CA 1
ATOM 2257 C C . VAL A 1 283 ? -9.126 3.296 5.339 1.00 92.69 283 VAL A C 1
ATOM 2259 O O . VAL A 1 283 ? -10.298 3.127 5.675 1.00 92.69 283 VAL A O 1
ATOM 2262 N N . LEU A 1 284 ? -8.740 3.421 4.079 1.00 92.25 284 LEU A N 1
ATOM 2263 C CA . LEU A 1 284 ? -9.623 3.489 2.930 1.00 92.25 284 LEU A CA 1
ATOM 2264 C C . LEU A 1 284 ? -9.406 2.268 2.038 1.00 92.25 284 LEU A C 1
ATOM 2266 O O . LEU A 1 284 ? -8.267 1.878 1.774 1.00 92.25 284 LEU A O 1
ATOM 2270 N N . GLU A 1 285 ? -10.495 1.701 1.535 1.00 90.25 285 GLU A N 1
ATOM 2271 C CA . GLU A 1 285 ? -10.468 0.686 0.481 1.00 90.25 285 GLU A CA 1
ATOM 2272 C C . GLU A 1 285 ? -11.378 1.124 -0.667 1.00 90.25 285 GLU A C 1
ATOM 2274 O O . GLU A 1 285 ? -12.457 1.687 -0.457 1.00 90.25 285 GLU A O 1
ATOM 2279 N N . ALA A 1 286 ? -10.924 0.891 -1.891 1.00 86.81 286 ALA A N 1
ATOM 2280 C CA . ALA A 1 286 ? -11.705 1.131 -3.087 1.00 86.81 286 ALA A CA 1
ATOM 2281 C C . ALA A 1 286 ? -12.875 0.139 -3.174 1.00 86.81 286 ALA A C 1
ATOM 2283 O O . ALA A 1 286 ? -12.696 -1.071 -3.023 1.00 86.81 286 ALA A O 1
ATOM 2284 N N . VAL A 1 287 ? -14.074 0.641 -3.465 1.00 78.38 287 VAL A N 1
ATOM 2285 C CA . VAL A 1 287 ? -15.272 -0.183 -3.631 1.00 78.38 287 VAL A CA 1
ATOM 2286 C C . VAL A 1 287 ? -15.138 -1.034 -4.887 1.00 78.38 287 VAL A C 1
ATOM 2288 O O . VAL A 1 287 ? -15.163 -0.541 -6.019 1.00 78.38 287 VAL A O 1
ATOM 2291 N N . GLU A 1 288 ? -15.044 -2.344 -4.690 1.00 65.94 288 GLU A N 1
ATOM 2292 C CA . GLU A 1 288 ? -15.207 -3.313 -5.764 1.00 65.94 288 GLU A CA 1
ATOM 2293 C C . GLU A 1 288 ? -16.702 -3.397 -6.114 1.00 65.94 288 GLU A C 1
ATOM 2295 O O . GLU A 1 288 ? -17.545 -3.619 -5.244 1.00 65.94 288 GLU A O 1
ATOM 2300 N N . ARG A 1 289 ? -17.064 -3.177 -7.385 1.00 50.34 289 ARG A N 1
ATOM 2301 C CA . ARG A 1 289 ? -18.444 -3.402 -7.853 1.00 50.34 289 ARG A CA 1
ATOM 2302 C C . ARG A 1 289 ? -18.544 -4.800 -8.460 1.00 50.34 289 ARG A C 1
ATOM 2304 O O . ARG A 1 289 ? -17.570 -5.299 -9.017 1.00 50.34 289 ARG A O 1
ATOM 2311 N N . LYS A 1 290 ? -19.727 -5.415 -8.329 1.00 38.44 290 LYS A N 1
ATOM 2312 C CA . LYS A 1 290 ? -20.072 -6.743 -8.868 1.00 38.44 290 LYS A CA 1
ATOM 2313 C C . LYS A 1 290 ? -19.507 -6.938 -10.282 1.00 38.44 290 LYS A C 1
ATOM 2315 O O . LYS A 1 290 ? -19.742 -6.095 -11.138 1.00 38.44 290 LYS A O 1
ATOM 2320 N N . GLY A 1 291 ? -18.834 -8.068 -10.511 1.00 44.75 291 GLY A N 1
ATOM 2321 C CA . GLY A 1 291 ? -18.330 -8.471 -11.832 1.00 44.75 291 GLY A CA 1
ATOM 2322 C C . GLY A 1 291 ? -16.815 -8.665 -11.935 1.00 44.75 291 GLY A C 1
ATOM 2323 O O . GLY A 1 291 ? -16.352 -9.072 -12.991 1.00 44.75 291 GLY A O 1
ATOM 2324 N N . GLY A 1 292 ? -16.043 -8.412 -10.869 1.00 45.22 292 GLY A N 1
ATOM 2325 C CA . GLY A 1 292 ? -14.590 -8.646 -10.878 1.00 45.22 292 GLY A CA 1
ATOM 2326 C C . GLY A 1 292 ? -13.806 -7.680 -11.774 1.00 45.22 292 GLY A C 1
ATOM 2327 O O . GLY A 1 292 ? -12.678 -7.975 -12.160 1.00 45.22 292 GLY A O 1
ATOM 2328 N N . GLU A 1 293 ? -14.399 -6.535 -12.125 1.00 49.03 293 GLU A N 1
ATOM 2329 C CA . GLU A 1 293 ? -13.708 -5.494 -12.880 1.00 49.03 293 GLU A CA 1
ATOM 2330 C C . GLU A 1 293 ? -12.616 -4.854 -12.032 1.00 49.03 293 GLU A C 1
ATOM 2332 O O . GLU A 1 293 ? -12.833 -4.418 -10.894 1.00 49.03 293 GLU A O 1
ATOM 2337 N N . PHE A 1 294 ? -11.443 -4.729 -12.634 1.00 54.31 294 PHE A N 1
ATOM 2338 C CA . PHE A 1 294 ? -10.313 -4.082 -12.014 1.00 54.31 294 PHE A CA 1
ATOM 2339 C C . PHE A 1 294 ? -10.614 -2.620 -11.696 1.00 54.31 294 PHE A C 1
ATOM 2341 O O . PHE A 1 294 ? -10.932 -1.817 -12.571 1.00 54.31 294 PHE A O 1
ATOM 2348 N N . VAL A 1 295 ? -10.424 -2.239 -10.433 1.00 53.66 295 VAL A N 1
ATOM 2349 C CA . VAL A 1 295 ? -10.546 -0.847 -9.972 1.00 53.66 295 VAL A CA 1
ATOM 2350 C C . VAL A 1 295 ? -9.653 0.104 -10.794 1.00 53.66 295 VAL A C 1
ATOM 2352 O O . VAL A 1 295 ? -10.008 1.263 -10.985 1.00 53.66 295 VAL A O 1
ATOM 2355 N N . TRP A 1 296 ? -8.531 -0.382 -11.346 1.00 54.50 296 TRP A N 1
ATOM 2356 C CA . TRP A 1 296 ? -7.601 0.409 -12.165 1.00 54.50 296 TRP A CA 1
ATOM 2357 C C . TRP A 1 296 ? -7.999 0.588 -13.637 1.00 54.50 296 TRP A C 1
ATOM 2359 O O . TRP A 1 296 ? -7.383 1.403 -14.319 1.00 54.50 296 TRP A O 1
ATOM 2369 N N . GLU A 1 297 ? -9.010 -0.123 -14.139 1.00 56.00 297 GLU A N 1
ATOM 2370 C CA . GLU A 1 297 ? -9.552 0.095 -15.493 1.00 56.00 297 GLU A CA 1
ATOM 2371 C C . GLU A 1 297 ? -10.648 1.170 -15.515 1.00 56.00 297 GLU A C 1
ATOM 2373 O O . GLU A 1 297 ? -11.126 1.565 -16.577 1.00 56.00 297 GLU A O 1
ATOM 2378 N N . LYS A 1 298 ? -11.029 1.688 -14.341 1.00 58.78 298 LYS A N 1
ATOM 2379 C CA . LYS A 1 298 ? -12.095 2.679 -14.194 1.00 58.78 298 LYS A CA 1
ATOM 2380 C C . LYS A 1 298 ? -11.572 4.101 -14.346 1.00 58.78 298 LYS A C 1
ATOM 2382 O O . LYS A 1 298 ? -10.473 4.435 -13.912 1.00 58.78 298 LYS A O 1
ATOM 2387 N N . GLU A 1 299 ? -12.416 4.978 -14.886 1.00 60.19 299 GLU A N 1
ATOM 2388 C CA . GLU A 1 299 ? -12.150 6.422 -14.924 1.00 60.19 299 GLU A CA 1
ATOM 2389 C C . GLU A 1 299 ? -12.321 7.102 -13.559 1.00 60.19 299 GLU A C 1
ATOM 2391 O O . GLU A 1 299 ? -11.739 8.164 -13.331 1.00 60.19 299 GLU A O 1
ATOM 2396 N N . ARG A 1 300 ? -13.093 6.491 -12.648 1.00 64.50 300 ARG A N 1
ATOM 2397 C CA . ARG A 1 300 ? -13.334 6.958 -11.276 1.00 64.5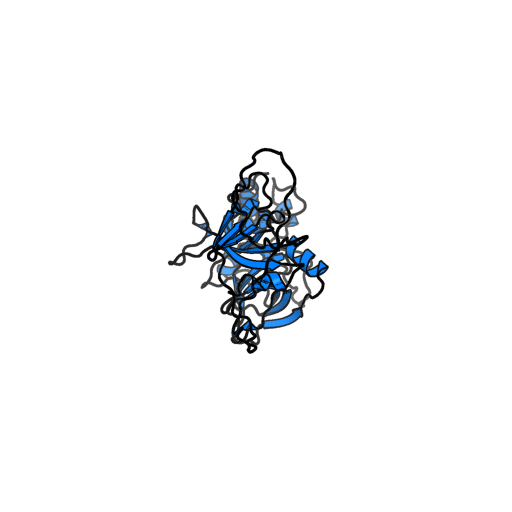0 300 ARG A CA 1
ATOM 2398 C C . ARG A 1 300 ? -13.344 5.785 -10.300 1.00 64.50 300 ARG A C 1
ATOM 2400 O O . ARG A 1 300 ? -13.941 4.748 -10.586 1.00 64.50 300 ARG A O 1
ATOM 2407 N N . VAL A 1 301 ? -12.728 5.984 -9.137 1.00 72.88 301 VAL A N 1
ATOM 2408 C CA . VAL A 1 301 ? -12.715 5.020 -8.032 1.00 72.88 301 VAL A CA 1
ATOM 2409 C C . VAL A 1 301 ? -13.480 5.596 -6.857 1.00 72.88 301 VAL A C 1
ATOM 2411 O O . VAL A 1 301 ? -13.211 6.707 -6.406 1.00 72.88 301 VAL A O 1
ATOM 2414 N N . GLU A 1 302 ? -14.453 4.828 -6.388 1.00 81.69 302 GLU A N 1
ATOM 2415 C CA . GLU A 1 302 ? -15.215 5.123 -5.184 1.00 81.69 302 GLU A CA 1
ATOM 2416 C C . GLU A 1 302 ? -14.471 4.534 -3.981 1.00 81.69 302 GLU A C 1
ATOM 2418 O O . GLU A 1 302 ? -14.050 3.379 -4.026 1.00 81.69 302 GLU A O 1
ATOM 2423 N N . TRP A 1 303 ? -14.277 5.327 -2.929 1.00 87.94 303 TRP A N 1
ATOM 2424 C CA . TRP A 1 303 ? -13.542 4.932 -1.726 1.00 87.94 303 TRP A CA 1
ATOM 2425 C C . TRP A 1 303 ? -14.492 4.797 -0.537 1.00 87.94 303 TRP A C 1
ATOM 2427 O O . TRP A 1 303 ? -15.410 5.599 -0.380 1.00 87.94 303 TRP A O 1
ATOM 2437 N N . ARG A 1 304 ? -14.231 3.813 0.326 1.00 90.44 304 ARG A N 1
ATOM 2438 C CA . ARG A 1 304 ? -14.925 3.605 1.603 1.00 90.44 304 ARG A CA 1
ATOM 2439 C C . ARG A 1 304 ? -13.956 3.651 2.764 1.00 90.44 304 ARG A C 1
ATOM 2441 O O . ARG A 1 304 ? -12.856 3.106 2.666 1.00 90.44 304 ARG A O 1
ATOM 2448 N N . ILE A 1 305 ? -14.384 4.236 3.878 1.00 91.00 305 ILE A N 1
ATOM 2449 C CA . ILE A 1 305 ? -13.654 4.168 5.145 1.00 91.00 305 ILE A CA 1
ATOM 2450 C C . ILE A 1 305 ? -13.905 2.795 5.758 1.00 91.00 305 ILE A C 1
ATOM 2452 O O . ILE A 1 305 ? -15.026 2.446 6.114 1.00 91.00 305 ILE A O 1
ATOM 2456 N N . LYS A 1 306 ? -12.840 2.007 5.867 1.00 88.69 306 LYS A N 1
ATOM 2457 C CA . LYS A 1 306 ? -12.847 0.660 6.447 1.00 88.69 306 LYS A CA 1
ATOM 2458 C C . LYS A 1 306 ? -12.585 0.648 7.938 1.00 88.69 306 LYS A C 1
ATOM 2460 O O . LYS A 1 306 ? -13.049 -0.243 8.649 1.00 88.69 306 LYS A O 1
ATOM 2465 N N . SER A 1 307 ? -11.793 1.611 8.391 1.00 88.38 307 SER A N 1
ATOM 2466 C CA . SER A 1 307 ? -11.404 1.745 9.784 1.00 88.38 307 SER A CA 1
ATOM 2467 C C . SER A 1 307 ? -10.978 3.171 10.082 1.00 88.38 307 SER A C 1
ATOM 2469 O O . SER A 1 307 ? -10.424 3.864 9.223 1.00 88.38 307 SER A O 1
ATOM 2471 N N . VAL A 1 308 ? -11.194 3.568 11.328 1.00 87.25 308 VAL A N 1
ATOM 2472 C CA . VAL A 1 308 ? -10.750 4.837 11.889 1.00 87.25 308 VAL A CA 1
ATOM 2473 C C . VAL A 1 308 ? -9.731 4.521 12.971 1.00 87.25 308 VAL A C 1
ATOM 2475 O O . VAL A 1 308 ? -10.008 3.783 13.914 1.00 87.25 308 VAL A O 1
ATOM 2478 N N . ILE A 1 309 ? -8.536 5.071 12.822 1.00 85.12 309 ILE A N 1
ATOM 2479 C CA . ILE A 1 309 ? -7.451 4.928 13.780 1.00 85.12 309 ILE A CA 1
ATOM 2480 C C . ILE A 1 309 ? -7.347 6.244 14.552 1.00 85.12 309 ILE A C 1
ATOM 2482 O O . ILE A 1 309 ? -6.834 7.222 14.014 1.00 85.12 309 ILE A O 1
ATOM 2486 N N . SER A 1 310 ? -7.820 6.263 15.800 1.00 81.50 310 SER A N 1
ATOM 2487 C CA . SER A 1 310 ? -7.522 7.324 16.774 1.00 81.50 310 SER A CA 1
ATOM 2488 C C . SER A 1 310 ? -6.306 6.920 17.609 1.00 81.50 310 SER A C 1
ATOM 2490 O O . SER A 1 310 ? -6.194 5.767 18.039 1.00 81.50 310 SER A O 1
ATOM 2492 N N . LEU A 1 311 ? -5.374 7.856 17.804 1.00 76.31 311 LEU A N 1
ATOM 2493 C CA . LEU A 1 311 ? -4.151 7.623 18.576 1.00 76.31 311 LEU A CA 1
ATOM 2494 C C . LEU A 1 311 ? -4.222 8.165 20.003 1.00 76.31 311 LEU A C 1
ATOM 2496 O O . LEU A 1 311 ? -3.430 7.724 20.834 1.00 76.31 311 LEU A O 1
ATOM 2500 N N . THR A 1 312 ? -5.129 9.101 20.297 1.00 65.06 312 THR A N 1
ATOM 2501 C CA . THR A 1 312 ? -5.227 9.709 21.634 1.00 65.06 312 THR A CA 1
ATOM 2502 C C . THR A 1 312 ? -6.491 9.335 22.396 1.00 65.06 312 THR A C 1
ATOM 2504 O O . THR A 1 312 ? -6.484 9.454 23.617 1.00 65.06 312 THR A O 1
ATOM 2507 N N . ASP A 1 313 ? -7.554 8.873 21.728 1.00 58.16 313 ASP A N 1
ATOM 2508 C CA . ASP A 1 313 ? -8.780 8.452 22.408 1.00 58.16 313 ASP A CA 1
ATOM 2509 C C . ASP A 1 313 ? -9.251 7.057 21.959 1.00 58.16 313 ASP A C 1
ATOM 2511 O O . ASP A 1 313 ? -9.935 6.916 20.940 1.00 58.16 313 ASP A O 1
ATOM 2515 N N . PRO A 1 314 ? -8.969 5.996 22.739 1.00 48.97 314 PRO A N 1
ATOM 2516 C CA . PRO A 1 314 ? -9.501 4.667 22.452 1.00 48.97 314 PRO A CA 1
ATOM 2517 C C . PRO A 1 314 ? -11.040 4.614 22.482 1.00 48.97 314 PRO A C 1
ATOM 2519 O O . PRO A 1 314 ? -11.612 3.657 21.965 1.00 48.97 314 PRO A O 1
ATOM 2522 N N . ARG A 1 315 ? -11.740 5.628 23.019 1.00 43.75 315 ARG A N 1
ATOM 2523 C CA . ARG A 1 315 ? -13.209 5.728 22.956 1.00 43.75 315 ARG A CA 1
ATOM 2524 C C . ARG A 1 315 ? -13.729 6.205 21.601 1.00 43.75 315 ARG A C 1
ATOM 2526 O O . ARG A 1 315 ? -14.872 5.899 21.294 1.00 43.75 315 ARG A O 1
ATOM 2533 N N . GLN A 1 316 ? -12.925 6.828 20.736 1.00 47.56 316 GLN A N 1
ATOM 2534 C CA . GLN A 1 316 ? -13.348 7.102 19.351 1.00 47.56 316 GLN A CA 1
ATOM 2535 C C . GLN A 1 316 ? -13.462 5.835 18.495 1.00 47.56 316 GLN A C 1
ATOM 2537 O O . GLN A 1 316 ? -14.129 5.852 17.463 1.00 47.56 316 GLN A O 1
ATOM 2542 N N . GLN A 1 317 ? -12.909 4.703 18.952 1.00 45.03 317 GLN A N 1
ATOM 2543 C CA . GLN A 1 317 ? -13.247 3.388 18.393 1.00 45.03 317 GLN A CA 1
ATOM 2544 C C . GLN A 1 317 ? -14.730 3.026 18.617 1.00 45.03 317 GLN A C 1
ATOM 2546 O O . GLN A 1 317 ? -15.250 2.154 17.928 1.00 45.03 317 GLN A O 1
ATOM 2551 N N . ARG A 1 318 ? -15.422 3.698 19.554 1.00 42.56 318 ARG A N 1
ATOM 2552 C CA . ARG A 1 318 ? -16.828 3.457 19.922 1.00 42.56 318 ARG A CA 1
ATOM 2553 C C . ARG A 1 318 ? -17.840 4.288 19.133 1.00 42.56 318 ARG A C 1
ATOM 2555 O O . ARG A 1 318 ? -19.027 4.102 19.346 1.00 42.56 318 ARG A O 1
ATOM 2562 N N . LEU A 1 319 ? -17.419 5.122 18.176 1.00 41.28 319 LEU A N 1
ATOM 2563 C CA . LEU A 1 319 ? -18.351 5.806 17.255 1.00 41.28 319 LEU A CA 1
ATOM 2564 C C . LEU A 1 319 ? -19.124 4.834 16.332 1.00 41.28 319 LEU A C 1
ATOM 2566 O O . LEU A 1 319 ? -19.941 5.265 15.526 1.00 41.28 319 LEU A O 1
ATOM 2570 N N . PHE A 1 320 ? -18.877 3.526 16.463 1.00 44.28 320 PHE A N 1
ATOM 2571 C CA . PHE A 1 320 ? -19.588 2.433 15.797 1.00 44.28 320 PHE A CA 1
ATOM 2572 C C . PHE A 1 320 ? -20.526 1.641 16.718 1.00 44.28 320 PHE A C 1
ATOM 2574 O O . PHE A 1 320 ? -21.012 0.592 16.308 1.00 44.28 320 PHE A O 1
ATOM 2581 N N . LEU A 1 321 ? -20.750 2.094 17.954 1.00 32.31 321 LEU A N 1
ATOM 2582 C CA . LEU A 1 321 ? -21.644 1.439 18.908 1.00 32.31 321 LEU A CA 1
ATOM 2583 C C . LEU A 1 321 ? -22.838 2.349 19.198 1.00 32.31 321 LEU A C 1
ATOM 2585 O O . LEU A 1 321 ? -22.907 2.950 20.265 1.00 32.31 321 LEU A O 1
ATOM 2589 N N . ASN A 1 322 ? -23.747 2.437 18.229 1.00 30.05 322 ASN A N 1
ATOM 2590 C CA . ASN A 1 322 ? -25.168 2.619 18.511 1.00 30.05 322 ASN A CA 1
ATOM 2591 C C . ASN A 1 322 ? -25.878 1.351 18.049 1.00 30.05 322 ASN A C 1
ATOM 2593 O O . ASN A 1 322 ? -25.640 0.958 16.883 1.00 30.05 322 ASN A O 1
#

Foldseek 3Di:
DDLVVVLVLLLVQQVVVVDWAFPVSSCVSGPPDDDPDDDPLSQQLSCQVFVKDWFQFADPVRHTRPTITIHHPVCVVVVHPVNRDDQKWKWQFQADDQFWTWTATPQLETAIEGRAEPVCLPDDGQFIKMFGFPAQQDPVARFSRYTYTDHNNVRIGGDDGPPDLVVSVVSLVSNADFCVVVVDCSCQGHFKHKFWFDPPAWDDDPQWMWTFGPDPPTPIDIAGEDQDDDDDDDDDDDDDDDDDDDDDDDDDDDDDDDDDDDDDDDDDDPVPVPDPDKGKMFIKGWDDDPDPDDQNVDPDTHIYGHDMDTSPDPCVSVVNPD

Sequence (322 aa):
MTYEKFRREVKRVLEATAVPLTWNQIKARSTTLKQKAPYHVFVQKLQGDIGLVRLKPKTARGERRTRTVWALRRWFEDGRFRELLPEKVRLTILSSKKDHAIAANEHWELKRIFPLPAGSDGLKPWDVVEAEVEAFFPEMDRRPESIKIRGDGLGLRLLQRIEDGEERLRVAEKVAETGEFLHTDAWRGKTLGVTKPRFRCFYFYDSRCQFFCDQSVCVGHDLEVEAGGEGGGKGEGGEEGEGGEEGEGGEKGEGGEKGEEAGERGEGDRESVEIKGDKVFFVLEAVERKGGEFVWEKERVEWRIKSVISLTDPRQQRLFLN